Protein AF-A0A538TMQ3-F1 (afdb_monomer)

Secondary structure (DSSP, 8-state):
--GGGHHHHHHHHHHHHHHHHHHHHHHTT-HHHHHHHHHHHHHHHHHHHHHHHHHHHHHHHHHHHHHH----PBPPSS-----TT--S-TTEEEEEETTEEEEEE--SEEEEEETTEEEEEEEEETTEEEEEEEEEPS---TTS---EEEEEETTEEEEE-TTEEEE-SSTTEEEEEETTEEEEEEEEEETTEEEEEEEEEEE-SS-EEEEE-SSSEEETTEEE-TT-EEE-GGG-SSEEEE-TTS-EEEE--

Organism: Eiseniibacteriota bacterium (NCBI:txid2212470)

Structure (mmCIF, N/CA/C/O backbone):
data_AF-A0A538TMQ3-F1
#
_entry.id   AF-A0A538TMQ3-F1
#
loop_
_atom_site.group_PDB
_atom_site.id
_atom_site.type_symbol
_atom_site.label_atom_id
_atom_site.label_alt_id
_atom_site.label_comp_id
_atom_site.label_asym_id
_atom_site.label_entity_id
_atom_site.label_seq_id
_atom_site.pdbx_PDB_ins_code
_atom_site.Cartn_x
_atom_site.Cartn_y
_atom_site.Cartn_z
_atom_site.occupancy
_atom_site.B_iso_or_equiv
_atom_site.auth_seq_id
_atom_site.auth_comp_id
_atom_site.auth_asym_id
_atom_site.auth_atom_id
_atom_site.pdbx_PDB_model_num
ATOM 1 N N . MET A 1 1 ? 27.716 -6.769 -16.185 1.00 48.47 1 MET A N 1
ATOM 2 C CA . MET A 1 1 ? 27.969 -5.311 -16.141 1.00 48.47 1 MET A CA 1
ATOM 3 C C . MET A 1 1 ? 26.612 -4.632 -16.170 1.00 48.47 1 MET A C 1
ATOM 5 O O . MET A 1 1 ? 25.823 -5.000 -17.032 1.00 48.47 1 MET A O 1
ATOM 9 N N . ASN A 1 2 ? 26.290 -3.744 -15.224 1.00 53.78 2 ASN A N 1
ATOM 10 C CA . ASN A 1 2 ? 24.993 -3.058 -15.267 1.00 53.78 2 ASN A CA 1
ATOM 11 C C . ASN A 1 2 ? 24.943 -2.177 -16.530 1.00 53.78 2 ASN A C 1
ATOM 13 O O . ASN A 1 2 ? 25.930 -1.486 -16.800 1.00 53.78 2 ASN A O 1
ATOM 17 N N . PRO A 1 3 ? 23.838 -2.192 -17.299 1.00 63.16 3 PRO A N 1
ATOM 18 C CA . PRO A 1 3 ? 23.741 -1.491 -18.586 1.00 63.16 3 PRO A CA 1
ATOM 19 C C . PRO A 1 3 ? 23.916 0.029 -18.455 1.00 63.16 3 PRO A C 1
ATOM 21 O O . PRO A 1 3 ? 24.253 0.710 -19.415 1.00 63.16 3 PRO A O 1
ATOM 24 N N . GLU A 1 4 ? 23.749 0.552 -17.246 1.00 61.00 4 GLU A N 1
ATOM 25 C CA . GLU A 1 4 ? 23.848 1.968 -16.903 1.00 61.00 4 GLU A CA 1
ATOM 26 C C . GLU A 1 4 ? 25.277 2.526 -16.980 1.00 61.00 4 GLU A C 1
ATOM 28 O O . GLU A 1 4 ? 25.419 3.732 -17.108 1.00 61.00 4 GLU A O 1
ATOM 33 N N . PHE A 1 5 ? 26.314 1.674 -16.936 1.00 65.81 5 PHE A N 1
ATOM 34 C CA . PHE A 1 5 ? 27.727 2.091 -17.016 1.00 65.81 5 PHE A CA 1
ATOM 35 C C . PHE A 1 5 ? 28.338 1.956 -18.421 1.00 65.81 5 PHE A C 1
ATOM 37 O O . PHE A 1 5 ? 29.528 2.213 -18.617 1.00 65.81 5 PHE A O 1
ATOM 44 N N . LEU A 1 6 ? 27.561 1.491 -19.406 1.00 71.38 6 LEU A N 1
ATOM 45 C CA . LEU A 1 6 ? 28.013 1.366 -20.798 1.00 71.38 6 LEU A CA 1
ATOM 46 C C . LEU A 1 6 ? 28.545 2.691 -21.387 1.00 71.38 6 LEU A C 1
ATOM 48 O O . LEU A 1 6 ? 29.586 2.646 -22.048 1.00 71.38 6 LEU A O 1
ATOM 52 N N . PRO A 1 7 ? 27.909 3.859 -21.150 1.00 77.19 7 PRO A N 1
ATOM 53 C CA . PRO A 1 7 ? 28.384 5.135 -21.687 1.00 77.19 7 PRO A CA 1
ATOM 54 C C . PRO A 1 7 ? 29.740 5.566 -21.111 1.00 77.19 7 PRO A C 1
ATOM 56 O O . PRO A 1 7 ? 30.627 5.978 -21.858 1.00 77.19 7 PRO A O 1
ATOM 59 N N . GLU A 1 8 ? 29.936 5.443 -19.797 1.00 77.81 8 GLU A N 1
ATOM 60 C CA . GLU A 1 8 ? 31.177 5.829 -19.120 1.00 77.81 8 GLU A CA 1
ATOM 61 C C . GLU A 1 8 ? 32.335 4.914 -19.522 1.00 77.81 8 GLU A C 1
ATOM 63 O O . GLU A 1 8 ? 33.443 5.394 -19.766 1.00 77.81 8 GLU A O 1
ATOM 68 N N . PHE A 1 9 ? 32.079 3.608 -19.661 1.00 78.69 9 PHE A N 1
ATOM 69 C CA . PHE A 1 9 ? 33.075 2.661 -20.166 1.00 78.69 9 PHE A CA 1
ATOM 70 C C . PHE A 1 9 ? 33.459 2.949 -21.621 1.00 78.69 9 PHE A C 1
ATOM 72 O O . PHE A 1 9 ? 34.645 2.915 -21.949 1.00 78.69 9 PHE A O 1
ATOM 79 N N . ALA A 1 10 ? 32.495 3.281 -22.486 1.00 83.25 10 ALA A N 1
ATOM 80 C CA . ALA A 1 10 ? 32.773 3.646 -23.874 1.00 83.25 10 ALA A CA 1
ATOM 81 C C . ALA A 1 10 ? 33.644 4.912 -23.971 1.00 83.25 10 ALA A C 1
ATOM 83 O O . ALA A 1 10 ? 34.612 4.938 -24.733 1.00 83.25 10 ALA A O 1
ATOM 84 N N . LEU A 1 11 ? 33.352 5.934 -23.157 1.00 82.38 11 LEU A N 1
ATOM 85 C CA . LEU A 1 11 ? 34.144 7.167 -23.083 1.00 82.38 11 LEU A CA 1
ATOM 86 C C . LEU A 1 11 ? 35.566 6.915 -22.567 1.00 82.38 11 LEU A C 1
ATOM 88 O O . LEU A 1 11 ? 36.524 7.478 -23.099 1.00 82.38 11 LEU A O 1
ATOM 92 N N . LEU A 1 12 ? 35.718 6.042 -21.570 1.00 85.00 12 LEU A N 1
ATOM 93 C CA . LEU A 1 12 ? 37.018 5.699 -20.999 1.00 85.00 12 LEU A CA 1
ATOM 94 C C . LEU A 1 12 ? 37.885 4.923 -22.003 1.00 85.00 12 LEU A C 1
ATOM 96 O O . LEU A 1 12 ? 39.052 5.266 -22.195 1.00 85.00 12 LEU A O 1
ATOM 100 N N . ILE A 1 13 ? 37.308 3.948 -22.713 1.00 87.25 13 ILE A N 1
ATOM 101 C CA . ILE A 1 13 ? 37.995 3.206 -23.784 1.00 87.25 13 ILE A CA 1
ATOM 102 C C . ILE A 1 13 ? 38.395 4.151 -24.926 1.00 87.25 13 ILE A C 1
ATOM 104 O O . ILE A 1 13 ? 39.542 4.120 -25.376 1.00 87.25 13 ILE A O 1
ATOM 108 N N . ALA A 1 14 ? 37.491 5.034 -25.363 1.00 85.81 14 ALA A N 1
ATOM 109 C CA . ALA A 1 14 ? 37.785 6.029 -26.394 1.00 85.81 14 ALA A CA 1
ATOM 110 C C . ALA A 1 14 ? 38.927 6.973 -25.976 1.00 85.81 14 ALA A C 1
ATOM 112 O O . ALA A 1 14 ? 39.822 7.258 -26.775 1.00 85.81 14 ALA A O 1
ATOM 113 N N . GLY A 1 15 ? 38.939 7.406 -24.711 1.00 83.00 15 GLY A N 1
ATOM 114 C CA . GLY A 1 15 ? 40.013 8.211 -24.134 1.00 83.00 15 GLY A CA 1
ATOM 115 C C . GLY A 1 15 ? 41.370 7.501 -24.153 1.00 83.00 15 GLY A C 1
ATOM 116 O O . GLY A 1 15 ? 42.36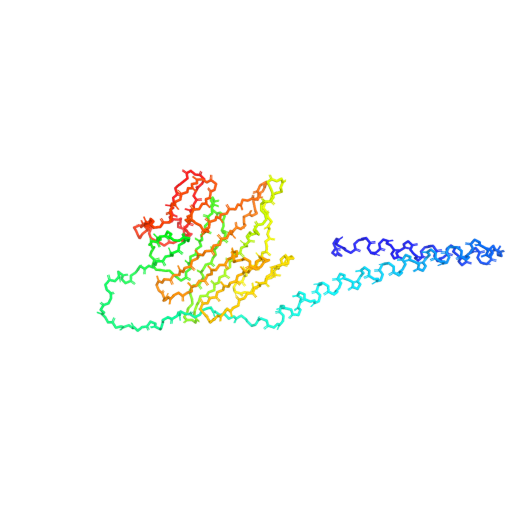0 8.100 -24.578 1.00 83.00 15 GLY A O 1
ATOM 117 N N . VAL A 1 16 ? 41.426 6.220 -23.769 1.00 87.88 16 VAL A N 1
ATOM 118 C CA . VAL A 1 16 ? 42.662 5.408 -23.782 1.00 87.88 16 VAL A CA 1
ATOM 119 C C . VAL A 1 16 ? 43.192 5.212 -25.206 1.00 87.88 16 VAL A C 1
ATOM 121 O O . VAL A 1 16 ? 44.384 5.411 -25.451 1.00 87.88 16 VAL A O 1
ATOM 124 N N . LEU A 1 17 ? 42.316 4.891 -26.163 1.00 87.88 17 LEU A N 1
ATOM 125 C CA . LEU A 1 17 ? 42.699 4.725 -27.569 1.00 87.88 17 LEU A CA 1
ATOM 126 C C . LEU A 1 17 ? 43.270 6.025 -28.155 1.00 87.88 17 LEU A C 1
ATOM 128 O O . LEU A 1 17 ? 44.327 6.006 -28.788 1.00 87.88 17 LEU A O 1
ATOM 132 N N . LEU A 1 18 ? 42.628 7.167 -27.891 1.00 84.94 18 LEU A N 1
ATOM 133 C CA . LEU A 1 18 ? 43.128 8.481 -28.313 1.00 84.94 18 LEU A CA 1
ATOM 134 C C . LEU A 1 18 ? 44.477 8.833 -27.675 1.00 84.94 18 LEU A C 1
ATOM 136 O O . LEU A 1 18 ? 45.332 9.413 -28.348 1.00 84.94 18 LEU A O 1
ATOM 140 N N . GLY A 1 19 ? 44.701 8.440 -26.419 1.00 80.44 19 GLY A N 1
ATOM 141 C CA . GLY A 1 19 ? 45.988 8.595 -25.740 1.00 80.44 19 GLY A CA 1
ATOM 142 C C . GLY A 1 19 ? 47.105 7.806 -26.429 1.00 80.44 19 GLY A C 1
ATOM 143 O O . GLY A 1 19 ? 48.175 8.351 -26.699 1.00 80.44 19 GLY A O 1
ATOM 144 N N . GLY A 1 20 ? 46.832 6.557 -26.821 1.00 84.56 20 GLY A N 1
ATOM 145 C CA . GLY A 1 20 ? 47.769 5.743 -27.603 1.00 84.56 20 GLY A CA 1
ATOM 146 C C . GLY A 1 20 ? 48.128 6.374 -28.955 1.00 84.56 20 GLY A C 1
ATOM 147 O O . GLY A 1 20 ? 49.301 6.435 -29.332 1.00 84.56 20 GLY A O 1
ATOM 148 N N . VAL A 1 21 ? 47.139 6.932 -29.663 1.00 84.19 21 VAL A N 1
ATOM 149 C CA . VAL A 1 21 ? 47.369 7.649 -30.933 1.00 84.19 21 VAL A CA 1
ATOM 150 C C . VAL A 1 21 ? 48.185 8.930 -30.716 1.00 84.19 21 VAL A C 1
ATOM 152 O O . VAL A 1 21 ? 49.047 9.254 -31.540 1.00 84.19 21 VAL A O 1
ATOM 155 N N . ALA A 1 22 ? 47.962 9.648 -29.612 1.00 82.06 22 ALA A N 1
ATOM 156 C CA . ALA A 1 22 ? 48.731 10.840 -29.260 1.00 82.06 22 ALA A CA 1
ATOM 157 C C . ALA A 1 22 ? 50.217 10.517 -29.024 1.00 82.06 22 ALA A C 1
ATOM 159 O O . ALA A 1 22 ? 51.081 11.217 -29.555 1.00 82.06 22 ALA A O 1
ATOM 160 N N . ILE A 1 23 ? 50.518 9.425 -28.309 1.00 84.06 23 ILE A N 1
ATOM 161 C CA . ILE A 1 23 ? 51.891 8.952 -28.060 1.00 84.06 23 ILE A CA 1
ATOM 162 C C . ILE A 1 23 ? 52.587 8.580 -29.376 1.00 84.06 23 ILE A C 1
ATOM 164 O O . ILE A 1 23 ? 53.714 9.006 -29.625 1.00 84.06 23 ILE A O 1
ATOM 168 N N . ASN A 1 24 ? 51.898 7.867 -30.271 1.00 85.31 24 ASN A N 1
ATOM 169 C CA . ASN A 1 24 ? 52.446 7.515 -31.583 1.00 85.31 24 ASN A CA 1
ATOM 170 C C . ASN A 1 24 ? 52.744 8.768 -32.443 1.00 85.31 24 ASN A C 1
ATOM 172 O O . ASN A 1 24 ? 53.792 8.889 -33.084 1.00 85.31 24 ASN A O 1
ATOM 176 N N . ARG A 1 25 ? 51.852 9.770 -32.410 1.00 79.38 25 ARG A N 1
ATOM 177 C CA . ARG A 1 25 ? 52.054 11.066 -33.088 1.00 79.38 25 ARG A CA 1
ATOM 178 C C . ARG A 1 25 ? 53.218 11.865 -32.493 1.00 79.38 25 ARG A C 1
ATOM 180 O O . ARG A 1 25 ? 53.916 12.544 -33.250 1.00 79.38 25 ARG A O 1
ATOM 187 N N . LEU A 1 26 ? 53.436 11.773 -31.181 1.00 80.00 26 LEU A N 1
ATOM 188 C CA . LEU A 1 26 ? 54.572 12.386 -30.491 1.00 80.00 26 LEU A CA 1
ATOM 189 C C . LEU A 1 26 ? 55.894 11.739 -30.934 1.00 80.00 26 LEU A C 1
ATOM 191 O O . LEU A 1 26 ? 56.813 12.451 -31.334 1.00 80.00 26 LEU A O 1
ATOM 195 N N . ALA A 1 27 ? 55.949 10.402 -30.975 1.00 83.56 27 ALA A N 1
ATOM 196 C CA . ALA A 1 27 ? 57.100 9.646 -31.478 1.00 83.56 27 ALA A CA 1
ATOM 197 C C . ALA A 1 27 ? 57.416 9.977 -32.950 1.00 83.56 27 ALA A C 1
ATOM 199 O O . ALA A 1 27 ? 58.575 10.073 -33.345 1.00 83.56 27 ALA A O 1
ATOM 200 N N . SER A 1 28 ? 56.380 10.269 -33.742 1.00 86.81 28 SER A N 1
ATOM 201 C CA . SER A 1 28 ? 56.487 10.705 -35.142 1.00 86.81 28 SER A CA 1
ATOM 202 C C . SER A 1 28 ? 56.860 12.191 -35.320 1.00 86.81 28 SER A C 1
ATOM 204 O O . SER A 1 28 ? 56.728 12.725 -36.422 1.00 86.81 28 SER A O 1
ATOM 206 N N . ARG A 1 29 ? 57.268 12.894 -34.250 1.00 81.56 29 ARG A N 1
ATOM 207 C CA . ARG A 1 29 ? 57.616 14.333 -34.230 1.00 81.56 29 ARG A CA 1
ATOM 208 C C . ARG A 1 29 ? 56.502 15.265 -34.738 1.00 81.56 29 ARG A C 1
ATOM 210 O O . ARG A 1 29 ? 56.773 16.369 -35.207 1.00 81.56 29 ARG A O 1
ATOM 217 N N . ARG A 1 30 ? 55.227 14.869 -34.620 1.00 77.81 30 ARG A N 1
ATOM 218 C CA . ARG A 1 30 ? 54.051 15.690 -34.985 1.00 77.81 30 ARG A CA 1
ATOM 219 C C . ARG A 1 30 ? 53.431 16.351 -33.750 1.00 77.81 30 ARG A C 1
ATOM 221 O O . ARG A 1 30 ? 52.285 16.081 -33.388 1.00 77.81 30 ARG A O 1
ATOM 228 N N . TRP A 1 31 ? 54.201 17.237 -33.121 1.00 77.50 31 TRP A N 1
ATOM 229 C CA . TRP A 1 31 ? 53.938 17.840 -31.806 1.00 77.50 31 TRP A CA 1
ATOM 230 C C . TRP A 1 31 ? 52.572 18.533 -31.681 1.00 77.50 31 TRP A C 1
ATOM 232 O O . TRP A 1 31 ? 51.837 18.282 -30.730 1.00 77.50 31 TRP A O 1
ATOM 242 N N . SER A 1 32 ? 52.175 19.343 -32.669 1.00 79.06 32 SER A N 1
ATOM 243 C CA . SER A 1 32 ? 50.897 20.077 -32.639 1.00 79.06 32 SER A CA 1
ATOM 244 C C . SER A 1 32 ? 49.670 19.159 -32.703 1.00 79.06 32 SER A C 1
ATOM 246 O O . SER A 1 32 ? 48.651 19.422 -32.068 1.00 79.06 32 SER A O 1
ATOM 248 N N . SER A 1 33 ? 49.765 18.055 -33.449 1.00 76.75 33 SER A N 1
ATOM 249 C CA . SER A 1 33 ? 48.706 17.042 -33.521 1.00 76.75 33 SER A CA 1
ATOM 250 C C . SER A 1 33 ? 48.671 16.174 -32.265 1.00 76.75 33 SER A C 1
ATOM 252 O O . SER A 1 33 ? 47.589 15.833 -31.795 1.00 76.75 33 SER A O 1
ATOM 254 N N . ALA A 1 34 ? 49.840 15.835 -31.715 1.00 75.00 34 ALA A N 1
ATOM 255 C CA . ALA A 1 34 ? 49.955 15.063 -30.482 1.00 75.00 34 ALA A CA 1
ATOM 256 C C . ALA A 1 34 ? 49.323 15.805 -29.293 1.00 75.00 34 ALA A C 1
ATOM 258 O O . ALA A 1 34 ? 48.540 15.212 -28.557 1.00 75.00 34 ALA A O 1
ATOM 259 N N . ALA A 1 35 ? 49.570 17.114 -29.165 1.00 80.38 35 ALA A N 1
ATOM 260 C CA . ALA A 1 35 ? 48.999 17.936 -28.096 1.00 80.38 35 ALA A CA 1
ATOM 261 C C . ALA A 1 35 ? 47.458 17.989 -28.136 1.00 80.38 35 ALA A C 1
ATOM 263 O O . ALA A 1 35 ? 46.808 17.827 -27.105 1.00 80.38 35 ALA A O 1
ATOM 264 N N . LYS A 1 36 ? 46.857 18.148 -29.327 1.00 83.56 36 LYS A N 1
ATOM 265 C CA . LYS A 1 36 ? 45.388 18.160 -29.491 1.00 83.56 36 LYS A CA 1
ATOM 266 C C . LYS A 1 36 ? 44.753 16.823 -29.102 1.00 83.56 36 LYS A C 1
ATOM 268 O O . LYS A 1 36 ? 43.727 16.799 -28.429 1.00 83.56 36 LYS A O 1
ATOM 273 N N . LEU A 1 37 ? 45.374 15.716 -29.508 1.00 81.12 37 LEU A N 1
ATOM 274 C CA . LEU A 1 37 ? 44.885 14.370 -29.203 1.00 81.12 37 LEU A CA 1
ATOM 275 C C . LEU A 1 37 ? 45.060 14.016 -27.721 1.00 81.12 37 LEU A C 1
ATOM 277 O O . LEU A 1 37 ? 44.172 13.402 -27.138 1.00 81.12 37 LEU A O 1
ATOM 281 N N . ALA A 1 38 ? 46.154 14.460 -27.096 1.00 78.06 38 ALA A N 1
ATOM 282 C CA . ALA A 1 38 ? 46.369 14.307 -25.661 1.00 78.06 38 ALA A CA 1
ATOM 283 C C . ALA A 1 38 ? 45.320 15.081 -24.843 1.00 78.06 38 ALA A C 1
ATOM 285 O O . ALA A 1 38 ? 44.745 14.530 -23.907 1.00 78.06 38 ALA A O 1
ATOM 286 N N . ALA A 1 39 ? 45.005 16.321 -25.234 1.00 85.69 39 ALA A N 1
ATOM 287 C CA . ALA A 1 39 ? 43.953 17.106 -24.589 1.00 85.69 39 ALA A CA 1
ATOM 288 C C . ALA A 1 39 ? 42.568 16.444 -24.721 1.00 85.69 39 ALA A C 1
ATOM 290 O O . ALA A 1 39 ? 41.832 16.356 -23.740 1.00 85.69 39 ALA A O 1
ATOM 291 N N . ALA A 1 40 ? 42.232 15.919 -25.905 1.00 84.38 40 ALA A N 1
ATOM 292 C CA . ALA A 1 40 ? 40.977 15.198 -26.130 1.00 84.38 40 ALA A CA 1
ATOM 293 C C . ALA A 1 40 ? 40.890 13.894 -25.312 1.00 84.38 40 ALA A C 1
ATOM 295 O O . ALA A 1 40 ? 39.848 13.599 -24.728 1.00 84.38 40 ALA A O 1
ATOM 296 N N . SER A 1 41 ? 41.991 13.140 -25.226 1.00 87.69 41 SER A N 1
ATOM 297 C CA . SER A 1 41 ? 42.099 11.934 -24.395 1.00 87.69 41 SER A CA 1
ATOM 298 C C . SER A 1 41 ? 41.841 12.246 -22.917 1.00 87.69 41 SER A C 1
ATOM 300 O O . SER A 1 41 ? 40.984 11.617 -22.294 1.00 87.69 41 SER A O 1
ATOM 302 N N . LEU A 1 42 ? 42.503 13.275 -22.377 1.00 87.19 42 LEU A N 1
ATOM 303 C CA . LEU A 1 42 ? 42.316 13.710 -20.990 1.00 87.19 42 LEU A CA 1
ATOM 304 C C . LEU A 1 42 ? 40.886 14.190 -20.718 1.00 87.19 42 LEU A C 1
ATOM 306 O O . LEU A 1 42 ? 40.328 13.858 -19.675 1.00 87.19 42 LEU A O 1
ATOM 310 N N . ALA A 1 43 ? 40.272 14.920 -21.654 1.00 87.81 43 ALA A N 1
ATOM 311 C CA . ALA A 1 43 ? 38.894 15.382 -21.516 1.00 87.81 43 ALA A CA 1
ATOM 312 C C . ALA A 1 43 ? 37.897 14.213 -21.439 1.00 87.81 43 ALA A C 1
ATOM 314 O O . ALA A 1 43 ? 37.032 14.203 -20.565 1.00 87.81 43 ALA A O 1
ATOM 315 N N . LEU A 1 44 ? 38.041 13.198 -22.296 1.00 85.50 44 LEU A N 1
ATOM 316 C CA . LEU A 1 44 ? 37.168 12.017 -22.289 1.00 85.50 44 LEU A CA 1
ATOM 317 C C . LEU A 1 44 ? 37.312 11.199 -21.002 1.00 85.50 44 LEU A C 1
ATOM 319 O O . LEU A 1 44 ? 36.309 10.789 -20.417 1.00 85.50 44 LEU A O 1
ATOM 323 N N . ILE A 1 45 ? 38.546 11.020 -20.525 1.00 85.06 45 ILE A N 1
ATOM 324 C CA . ILE A 1 45 ? 38.820 10.335 -19.256 1.00 85.06 45 ILE A CA 1
ATOM 325 C C . ILE A 1 45 ? 38.228 11.127 -18.081 1.00 85.06 45 ILE A C 1
ATOM 327 O O . ILE A 1 45 ? 37.598 10.540 -17.201 1.00 85.06 45 ILE A O 1
ATOM 331 N N . ALA A 1 46 ? 38.371 12.455 -18.075 1.00 86.25 46 ALA A N 1
ATOM 332 C CA . ALA A 1 46 ? 37.816 13.312 -17.030 1.00 86.25 46 ALA A CA 1
ATOM 333 C C . ALA A 1 46 ? 36.280 13.262 -16.993 1.00 86.25 46 ALA A C 1
ATOM 335 O O . ALA A 1 46 ? 35.702 13.121 -15.914 1.00 86.25 46 ALA A O 1
ATOM 336 N N . VAL A 1 47 ? 35.614 13.315 -18.152 1.00 85.06 47 VAL A N 1
ATOM 337 C CA . VAL A 1 47 ? 34.148 13.200 -18.249 1.00 85.06 47 VAL A CA 1
ATOM 338 C C . VAL A 1 47 ? 33.675 11.828 -17.768 1.00 85.06 47 VAL A C 1
ATOM 340 O O . VAL A 1 47 ? 32.739 11.761 -16.972 1.00 85.06 47 VAL A O 1
ATOM 343 N N . ALA A 1 48 ? 34.347 10.743 -18.165 1.00 84.00 48 ALA A N 1
ATOM 344 C CA . ALA A 1 48 ? 34.024 9.396 -17.693 1.00 84.00 48 ALA A CA 1
ATOM 345 C C . ALA A 1 48 ? 34.183 9.266 -16.167 1.00 84.00 48 ALA A C 1
ATOM 347 O O . ALA A 1 48 ? 33.330 8.691 -15.492 1.00 84.00 48 ALA A O 1
ATOM 348 N N . PHE A 1 49 ? 35.244 9.847 -15.600 1.00 83.31 49 PHE A N 1
ATOM 349 C CA . PHE A 1 49 ? 35.512 9.789 -14.163 1.00 83.31 49 PHE A CA 1
ATOM 350 C C . PHE A 1 49 ? 34.520 10.624 -13.340 1.00 83.31 49 PHE A C 1
ATOM 352 O O . PHE A 1 49 ? 34.055 10.179 -12.288 1.00 83.31 49 PHE A O 1
ATOM 359 N N . LEU A 1 50 ? 34.159 11.820 -13.816 1.00 83.12 50 LEU A N 1
ATOM 360 C CA . LEU A 1 50 ? 33.142 12.665 -13.184 1.00 83.12 50 LEU A CA 1
ATOM 361 C C . LEU A 1 50 ? 31.745 12.037 -13.283 1.00 83.12 50 LEU A C 1
ATOM 363 O O . LEU A 1 50 ? 31.019 12.035 -12.288 1.00 83.12 50 LEU A O 1
ATOM 367 N N . GLY A 1 51 ? 31.401 11.440 -14.429 1.00 77.94 51 GLY A N 1
ATOM 368 C CA . GLY A 1 51 ? 30.170 10.664 -14.608 1.00 77.94 51 GLY A CA 1
ATOM 369 C C . GLY A 1 51 ? 30.102 9.477 -13.646 1.00 77.94 51 GLY A C 1
ATOM 370 O O . GLY A 1 51 ? 29.144 9.349 -12.884 1.00 77.94 51 GLY A O 1
ATOM 371 N N . GLY A 1 52 ? 31.178 8.688 -13.567 1.00 74.38 52 GLY A N 1
ATOM 372 C CA . GLY A 1 52 ? 31.290 7.571 -12.629 1.00 74.38 52 GLY A CA 1
ATOM 373 C C . GLY A 1 52 ? 31.155 7.999 -11.164 1.00 74.38 52 GLY A C 1
ATOM 374 O O . GLY A 1 52 ? 30.434 7.355 -10.401 1.00 74.38 52 GLY A O 1
ATOM 375 N N . LYS A 1 53 ? 31.773 9.120 -10.764 1.00 74.62 53 LYS A N 1
ATOM 376 C CA . LYS A 1 53 ? 31.610 9.692 -9.416 1.00 74.62 53 LYS A CA 1
ATOM 377 C C . LYS A 1 53 ? 30.179 10.142 -9.137 1.00 74.62 53 LYS A C 1
ATOM 379 O O . LYS A 1 53 ? 29.687 9.893 -8.041 1.00 74.62 53 LYS A O 1
ATOM 384 N N . TYR A 1 54 ? 29.512 10.776 -10.097 1.00 73.62 54 TYR A N 1
ATOM 385 C CA . TYR A 1 54 ? 28.126 11.222 -9.950 1.00 73.62 54 TYR A CA 1
ATOM 386 C C . TYR A 1 54 ? 27.159 10.040 -9.796 1.00 73.62 54 TYR A C 1
ATOM 388 O O . TYR A 1 54 ? 26.327 10.022 -8.885 1.00 73.62 54 TYR A O 1
ATOM 396 N N . VAL A 1 55 ? 27.310 9.012 -10.635 1.00 66.75 55 VAL A N 1
ATOM 397 C CA . VAL A 1 55 ? 26.516 7.781 -10.549 1.00 66.75 55 VAL A CA 1
ATOM 398 C C . VAL A 1 55 ? 26.798 7.063 -9.228 1.00 66.75 55 VAL A C 1
ATOM 400 O O . VAL A 1 55 ? 25.864 6.717 -8.507 1.00 66.75 55 VAL A O 1
ATOM 403 N N . HIS A 1 56 ? 28.068 6.912 -8.842 1.00 64.19 56 HIS A N 1
ATOM 404 C CA . HIS A 1 56 ? 28.440 6.303 -7.565 1.00 64.19 56 HIS A CA 1
ATOM 405 C C . HIS A 1 56 ? 27.917 7.094 -6.358 1.00 64.19 56 HIS A C 1
ATOM 407 O O . HIS A 1 56 ? 27.440 6.488 -5.403 1.00 64.19 56 HIS A O 1
ATOM 413 N N . TRP A 1 57 ? 27.939 8.429 -6.391 1.00 60.22 57 TRP A N 1
ATOM 414 C CA . TRP A 1 57 ? 27.336 9.274 -5.356 1.00 60.22 57 TRP A CA 1
ATOM 415 C C . TRP A 1 57 ? 25.831 9.007 -5.229 1.00 60.22 57 TRP A C 1
ATOM 417 O O . TRP A 1 57 ? 25.363 8.639 -4.156 1.00 60.22 57 TRP A O 1
ATOM 427 N N . LYS A 1 58 ? 25.084 9.062 -6.338 1.00 60.56 58 LYS A N 1
ATOM 428 C CA . LYS A 1 58 ? 23.637 8.782 -6.375 1.00 60.56 58 LYS A CA 1
ATOM 429 C C . LYS A 1 58 ? 23.292 7.381 -5.845 1.00 60.56 58 LYS A C 1
ATOM 431 O O . LYS A 1 58 ? 22.315 7.196 -5.113 1.00 60.56 58 LYS A O 1
ATOM 436 N N . TYR A 1 59 ? 24.107 6.383 -6.183 1.00 57.31 59 TYR A N 1
ATOM 437 C CA . TYR A 1 59 ? 23.952 5.026 -5.665 1.00 57.31 59 TYR A CA 1
ATOM 438 C C . TYR A 1 59 ? 24.351 4.924 -4.184 1.00 57.31 59 TYR A C 1
ATOM 440 O O . TYR A 1 59 ? 23.627 4.332 -3.395 1.00 57.31 59 TYR A O 1
ATOM 448 N N . SER A 1 60 ? 25.460 5.521 -3.759 1.00 54.41 60 SER A N 1
ATOM 449 C CA . SER A 1 60 ? 25.923 5.457 -2.366 1.00 54.41 60 SER A CA 1
ATOM 450 C C . SER A 1 60 ? 25.019 6.220 -1.394 1.00 54.41 60 SER A C 1
ATOM 452 O O . SER A 1 60 ? 24.823 5.758 -0.275 1.00 54.41 60 SER A O 1
ATOM 454 N N . GLU A 1 61 ? 24.404 7.327 -1.808 1.00 52.84 61 GLU A N 1
ATOM 455 C CA . GLU A 1 61 ? 23.436 8.080 -1.005 1.00 52.84 61 GLU A CA 1
ATOM 456 C C . GLU A 1 61 ? 22.131 7.288 -0.821 1.00 52.84 61 GLU A C 1
ATOM 458 O O . GLU A 1 61 ? 21.625 7.157 0.296 1.00 52.84 61 GLU A O 1
ATOM 463 N N . SER A 1 62 ? 21.656 6.625 -1.882 1.00 52.91 62 SER A N 1
ATOM 464 C CA . SER A 1 62 ? 20.540 5.676 -1.780 1.00 52.91 62 SER A CA 1
ATOM 465 C C . SER A 1 62 ? 20.895 4.430 -0.954 1.00 52.91 62 SER A C 1
ATOM 467 O O . SER A 1 62 ? 20.046 3.937 -0.218 1.00 52.91 62 SER A O 1
ATOM 469 N N . TRP A 1 63 ? 22.147 3.957 -0.974 1.00 44.84 63 TRP A N 1
ATOM 470 C CA . TRP A 1 63 ? 22.636 2.890 -0.086 1.00 44.84 63 TRP A CA 1
ATOM 471 C C . TRP A 1 63 ? 22.821 3.327 1.377 1.00 44.84 63 TRP A C 1
ATOM 473 O O . TRP A 1 63 ? 22.539 2.542 2.280 1.00 44.84 63 TRP A O 1
ATOM 483 N N . ARG A 1 64 ? 23.221 4.574 1.648 1.00 43.69 64 ARG A N 1
ATOM 484 C CA . ARG A 1 64 ? 23.312 5.118 3.015 1.00 43.69 64 ARG A CA 1
ATOM 485 C C . ARG A 1 64 ? 21.937 5.313 3.647 1.00 43.69 64 ARG A C 1
ATOM 487 O O . ARG A 1 64 ? 21.777 4.995 4.821 1.00 43.69 64 ARG A O 1
ATOM 494 N N . LEU A 1 65 ? 20.933 5.727 2.869 1.00 49.50 65 LEU A N 1
ATOM 495 C CA . LEU A 1 65 ? 19.528 5.715 3.302 1.00 49.50 65 LEU A CA 1
ATOM 496 C C . LEU A 1 65 ? 19.022 4.289 3.591 1.00 49.50 65 LEU A C 1
ATOM 498 O O . LEU A 1 65 ? 18.202 4.099 4.485 1.00 49.50 65 LEU A O 1
ATOM 502 N N . ARG A 1 66 ? 19.539 3.271 2.886 1.00 49.75 66 ARG A N 1
ATOM 503 C CA . ARG A 1 66 ? 19.210 1.853 3.130 1.00 49.75 66 ARG A CA 1
ATOM 504 C C . ARG A 1 66 ? 19.838 1.292 4.411 1.00 49.75 66 ARG A C 1
ATOM 506 O O . ARG A 1 66 ? 19.230 0.430 5.034 1.00 49.75 66 ARG A O 1
ATOM 513 N N . GLN A 1 67 ? 21.025 1.753 4.814 1.00 45.84 67 GLN A N 1
ATOM 514 C CA . GLN A 1 67 ? 21.738 1.222 5.989 1.00 45.84 67 GLN A CA 1
ATOM 515 C C . GLN A 1 67 ? 21.283 1.814 7.334 1.00 45.84 67 GLN A C 1
ATOM 517 O O . GLN A 1 67 ? 21.583 1.237 8.377 1.00 45.84 67 GLN A O 1
ATOM 522 N N . THR A 1 68 ? 20.528 2.917 7.340 1.00 45.16 68 THR A N 1
ATOM 523 C CA . THR A 1 68 ? 20.000 3.532 8.573 1.00 45.16 68 THR A CA 1
ATOM 524 C C . THR A 1 68 ? 18.553 3.150 8.901 1.00 45.16 68 THR A C 1
ATOM 526 O O . THR A 1 68 ? 18.101 3.407 10.017 1.00 45.16 68 THR A O 1
ATOM 529 N N . MET A 1 69 ? 17.821 2.482 8.001 1.00 51.38 69 MET A N 1
ATOM 530 C CA . MET A 1 69 ? 16.438 2.060 8.258 1.00 51.38 69 MET A CA 1
ATOM 531 C C . MET A 1 69 ? 16.388 0.632 8.807 1.00 51.38 69 MET A C 1
ATOM 533 O O . MET A 1 69 ? 16.319 -0.347 8.064 1.00 51.38 69 MET A O 1
ATOM 537 N N . LYS A 1 70 ? 16.392 0.496 10.136 1.00 54.94 70 LYS A N 1
ATOM 538 C CA . LYS A 1 70 ? 16.000 -0.765 10.778 1.00 54.94 70 LYS A CA 1
ATOM 539 C C . LYS A 1 70 ? 14.559 -1.098 10.375 1.00 54.94 70 LYS A C 1
ATOM 541 O O . LYS A 1 70 ? 13.691 -0.225 10.383 1.00 54.94 70 LYS A O 1
ATOM 546 N N . ARG A 1 71 ? 14.296 -2.368 10.039 1.00 67.19 71 ARG A N 1
ATOM 547 C CA . ARG A 1 71 ? 12.932 -2.881 9.844 1.00 67.19 71 ARG A CA 1
ATOM 548 C C . ARG A 1 71 ? 12.144 -2.594 11.117 1.00 67.19 71 ARG A C 1
ATOM 550 O O . ARG A 1 71 ? 12.427 -3.168 12.166 1.00 67.19 71 ARG A O 1
ATOM 557 N N . HIS A 1 72 ? 11.171 -1.704 11.016 1.00 74.62 72 HIS A N 1
ATOM 558 C CA . HIS A 1 72 ? 10.288 -1.375 12.116 1.00 74.62 72 HIS A CA 1
ATOM 559 C C . HIS A 1 72 ? 8.851 -1.581 11.667 1.00 74.62 72 HIS A C 1
ATOM 561 O O . HIS A 1 72 ? 8.427 -1.034 10.649 1.00 74.62 72 HIS A O 1
ATOM 567 N N . THR A 1 73 ? 8.105 -2.364 12.433 1.00 87.00 73 THR A N 1
ATOM 568 C CA . THR A 1 73 ? 6.650 -2.417 12.327 1.00 87.00 73 THR A CA 1
ATOM 569 C C . THR A 1 73 ? 6.066 -1.054 12.686 1.00 87.00 73 THR A C 1
AT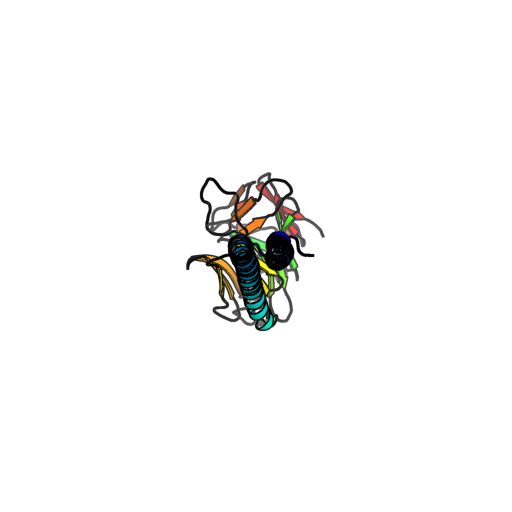OM 571 O O . THR A 1 73 ? 6.662 -0.306 13.473 1.00 87.00 73 THR A O 1
ATOM 574 N N . ILE A 1 74 ? 4.926 -0.708 12.085 1.00 89.81 74 ILE A N 1
ATOM 575 C CA . ILE A 1 74 ? 4.093 0.348 12.659 1.00 89.81 74 ILE A CA 1
ATOM 576 C C . ILE A 1 74 ? 3.270 -0.254 13.790 1.00 89.81 74 ILE A C 1
ATOM 578 O O . ILE A 1 74 ? 2.708 -1.337 13.647 1.00 89.81 74 ILE A O 1
ATOM 582 N N . GLU A 1 75 ? 3.260 0.418 14.929 1.00 89.94 75 GLU A N 1
ATOM 583 C CA . GLU A 1 75 ? 2.537 -0.015 16.124 1.00 89.94 75 GLU A CA 1
ATOM 584 C C . GLU A 1 75 ? 1.098 0.515 16.052 1.00 89.94 75 GLU A C 1
ATOM 586 O O . GLU A 1 75 ? 0.897 1.590 15.491 1.00 89.94 75 GLU A O 1
ATOM 591 N N . PRO A 1 76 ? 0.089 -0.173 16.604 1.00 88.19 76 PRO A N 1
ATOM 592 C CA . PRO A 1 76 ? -1.250 0.401 16.689 1.00 88.19 76 PRO A CA 1
ATOM 593 C C . PRO A 1 76 ? -1.230 1.644 17.592 1.00 88.19 76 PRO A C 1
ATOM 595 O O . PRO A 1 76 ? -0.504 1.667 18.590 1.00 88.19 76 PRO A O 1
ATOM 598 N N . SER A 1 77 ? -2.000 2.682 17.257 1.00 86.75 77 SER A N 1
ATOM 599 C CA . SER A 1 77 ? -2.056 3.905 18.078 1.00 86.75 77 SER A CA 1
ATOM 600 C C . SER A 1 77 ? -2.761 3.685 19.423 1.00 86.75 77 SER A C 1
ATOM 602 O O . SER A 1 77 ? -2.466 4.370 20.402 1.00 86.75 77 SER A O 1
ATOM 604 N N . ILE A 1 78 ? -3.622 2.665 19.500 1.00 82.88 78 ILE A N 1
ATOM 605 C CA . ILE A 1 78 ? -4.267 2.191 20.727 1.00 82.88 78 ILE A CA 1
ATOM 606 C C . ILE A 1 78 ? -3.742 0.791 21.066 1.00 82.88 78 ILE A C 1
ATOM 608 O O . ILE A 1 78 ? -3.697 -0.099 20.212 1.00 82.88 78 ILE A O 1
ATOM 612 N N . ARG A 1 79 ? -3.369 0.557 22.332 1.00 65.75 79 ARG A N 1
ATOM 613 C CA . ARG A 1 79 ? -3.101 -0.807 22.809 1.00 65.75 79 ARG A CA 1
ATOM 614 C C . ARG A 1 79 ? -4.418 -1.562 22.888 1.00 65.75 79 ARG A C 1
ATOM 616 O O . ARG A 1 79 ? -5.325 -1.125 23.586 1.00 65.75 79 ARG A O 1
ATOM 623 N N . TYR A 1 80 ? -4.500 -2.705 22.216 1.00 61.69 80 TYR A N 1
ATOM 624 C CA . TYR A 1 80 ? -5.640 -3.597 22.382 1.00 61.69 80 TYR A CA 1
ATOM 625 C C . TYR A 1 80 ? -5.708 -4.064 23.832 1.00 61.69 80 TYR A C 1
ATOM 627 O O . TYR A 1 80 ? -4.840 -4.800 24.304 1.00 61.69 80 TYR A O 1
ATOM 635 N N . GLN A 1 81 ? -6.735 -3.598 24.529 1.00 56.94 81 GLN A N 1
ATOM 636 C CA . GLN A 1 81 ? -7.126 -4.106 25.825 1.00 56.94 81 GLN A CA 1
ATOM 637 C C . GLN A 1 81 ? -8.255 -5.100 25.546 1.00 56.94 81 GLN A C 1
ATOM 639 O O . GLN A 1 81 ? -9.273 -4.701 24.979 1.00 56.94 81 GLN A O 1
ATOM 644 N N . PRO A 1 82 ? -8.084 -6.396 25.854 1.00 53.84 82 PRO A N 1
ATOM 645 C CA . PRO A 1 82 ? -9.153 -7.374 25.729 1.00 53.84 82 PRO A CA 1
ATOM 646 C C . PRO A 1 82 ? -10.151 -7.151 26.870 1.00 53.84 82 PRO A C 1
ATOM 648 O O . PRO A 1 82 ? -10.270 -7.988 27.757 1.00 53.84 82 PRO A O 1
ATOM 651 N N . ASP A 1 83 ? -10.814 -5.997 26.893 1.00 46.19 83 ASP A N 1
ATOM 652 C CA . ASP A 1 83 ? -11.873 -5.715 27.851 1.00 46.19 83 ASP A CA 1
ATOM 653 C C . ASP A 1 83 ? -13.221 -5.864 27.143 1.00 46.19 83 ASP A C 1
ATOM 655 O O . ASP A 1 83 ? -13.470 -5.308 26.072 1.00 46.19 83 ASP A O 1
ATOM 659 N N . GLY A 1 84 ? -14.053 -6.744 27.691 1.00 47.97 84 GLY A N 1
ATOM 660 C CA . GLY A 1 84 ? -15.136 -7.431 26.986 1.00 47.97 84 GLY A CA 1
ATOM 661 C C . GLY A 1 84 ? -16.390 -6.605 26.696 1.00 47.97 84 GLY A C 1
ATOM 662 O O . GLY A 1 84 ? -17.484 -7.104 26.953 1.00 47.97 84 GLY A O 1
ATOM 663 N N . LYS A 1 85 ? -16.284 -5.371 26.185 1.00 43.12 85 LYS A N 1
ATOM 664 C CA . LYS A 1 85 ? -17.463 -4.509 25.970 1.00 43.12 85 LYS A CA 1
ATOM 665 C C . LYS A 1 85 ? -17.545 -3.690 24.681 1.00 43.12 85 LYS A C 1
ATOM 667 O O . LYS A 1 85 ? -18.503 -2.935 24.556 1.00 43.12 85 LYS A O 1
ATOM 672 N N . ASP A 1 86 ? -16.699 -3.926 23.682 1.00 43.69 86 ASP A N 1
ATOM 673 C CA . ASP A 1 86 ? -16.901 -3.319 22.358 1.00 43.69 86 ASP A CA 1
ATOM 674 C C . ASP A 1 86 ? -17.423 -4.354 21.351 1.00 43.69 86 ASP A C 1
ATOM 676 O O . ASP A 1 86 ? -16.710 -5.233 20.866 1.00 43.69 86 ASP A O 1
ATOM 680 N N . SER A 1 87 ? -18.729 -4.255 21.080 1.00 43.72 87 SER A N 1
ATOM 681 C CA . SER A 1 87 ? -19.527 -5.118 20.194 1.00 43.72 87 SER A CA 1
ATOM 682 C C . SER A 1 87 ? -19.236 -4.896 18.701 1.00 43.72 87 SER A C 1
ATOM 684 O O . SER A 1 87 ? -20.148 -4.688 17.904 1.00 43.72 87 SER A O 1
ATOM 686 N N . GLU A 1 88 ? -17.973 -4.979 18.287 1.00 53.34 88 GLU A N 1
ATOM 687 C CA . GLU A 1 88 ? -17.639 -5.320 16.902 1.00 53.34 88 GLU A CA 1
ATOM 688 C C . GLU A 1 88 ? -17.321 -6.812 16.843 1.00 53.34 88 GLU A C 1
ATOM 690 O O . GLU A 1 88 ? -16.508 -7.310 17.629 1.00 53.34 88 GLU A O 1
ATOM 695 N N . ALA A 1 89 ? -18.000 -7.531 15.938 1.00 55.69 89 ALA A N 1
ATOM 696 C CA . ALA A 1 89 ? -17.886 -8.979 15.785 1.00 55.69 89 ALA A CA 1
ATOM 697 C C . ALA A 1 89 ? -16.414 -9.419 15.926 1.00 55.69 89 ALA A C 1
ATOM 699 O O . ALA A 1 89 ? -15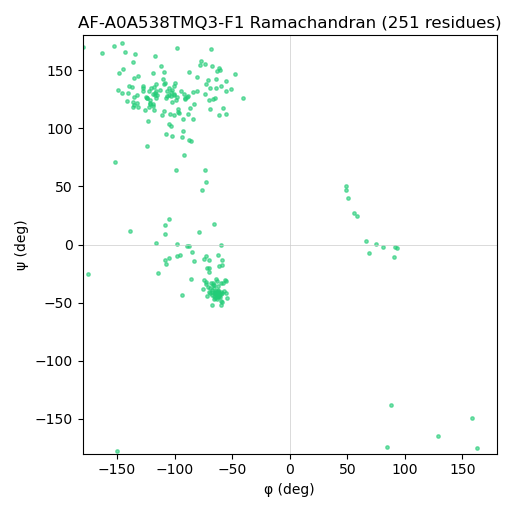.565 -8.884 15.210 1.00 55.69 89 ALA A O 1
ATOM 700 N N . 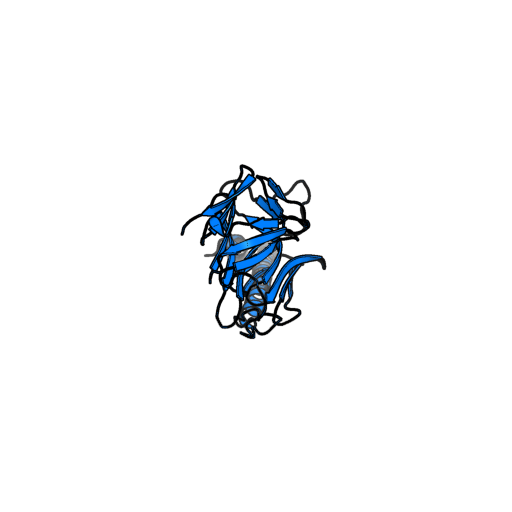PRO A 1 90 ? -16.085 -10.374 16.819 1.00 63.22 90 PRO A N 1
ATOM 701 C CA . PRO A 1 90 ? -14.703 -10.678 17.218 1.00 63.22 90 PRO A CA 1
ATOM 702 C C . PRO A 1 90 ? -13.787 -11.091 16.055 1.00 63.22 90 PRO A C 1
ATOM 704 O O . PRO A 1 90 ? -12.568 -11.078 16.195 1.00 63.22 90 PRO A O 1
ATOM 707 N N . ASN A 1 91 ? -14.378 -11.401 14.900 1.00 81.06 91 ASN A N 1
ATOM 708 C CA . ASN A 1 91 ? -13.709 -11.833 13.683 1.00 81.06 91 ASN A CA 1
ATOM 709 C C . ASN A 1 91 ? -13.710 -10.772 12.570 1.00 81.06 91 ASN A C 1
ATOM 711 O O . ASN A 1 91 ? -13.499 -11.142 11.420 1.00 81.06 91 ASN A O 1
ATOM 715 N N . ALA A 1 92 ? -13.982 -9.496 12.854 1.00 86.50 92 ALA A N 1
ATOM 716 C CA . ALA A 1 92 ? -14.037 -8.437 11.844 1.00 86.50 92 ALA A CA 1
ATOM 717 C C . ALA A 1 92 ? -12.858 -7.458 11.943 1.00 86.50 92 ALA A C 1
ATOM 719 O O . ALA A 1 92 ? -12.339 -7.181 13.023 1.00 86.50 92 ALA A O 1
ATOM 720 N N . MET A 1 93 ? -12.465 -6.919 10.791 1.00 90.69 93 MET A N 1
ATOM 721 C CA . MET A 1 93 ? -11.477 -5.857 10.651 1.00 90.69 93 MET A CA 1
ATOM 722 C C . MET A 1 93 ? -11.986 -4.803 9.664 1.00 90.69 93 MET A C 1
ATOM 724 O O . MET A 1 93 ? -12.647 -5.132 8.677 1.00 90.69 93 MET A O 1
ATOM 728 N N . SER A 1 94 ? -11.683 -3.535 9.933 1.00 93.00 94 SER A N 1
ATOM 729 C CA . SER A 1 94 ? -12.077 -2.388 9.119 1.00 93.00 94 SER A CA 1
ATOM 730 C C . SER A 1 94 ? -10.867 -1.792 8.402 1.00 93.00 94 SER A C 1
ATOM 732 O O . SER A 1 94 ? -9.973 -1.216 9.024 1.00 93.00 94 SER A O 1
ATOM 734 N N . LEU A 1 95 ? -10.866 -1.861 7.073 1.00 95.25 95 LEU A N 1
ATOM 735 C CA . LEU A 1 95 ? -9.917 -1.145 6.225 1.00 95.25 95 LEU A CA 1
ATOM 736 C C . LEU A 1 95 ? -10.569 0.162 5.764 1.00 95.25 95 LEU A C 1
ATOM 738 O O . LEU A 1 95 ? -11.554 0.144 5.028 1.00 95.25 95 LEU A O 1
ATOM 742 N N . LEU A 1 96 ? -10.044 1.304 6.208 1.00 96.38 96 LEU A N 1
ATOM 743 C CA . LEU A 1 96 ? -10.513 2.616 5.767 1.00 96.38 96 LEU A CA 1
ATOM 744 C C . LEU A 1 96 ? -9.668 3.079 4.578 1.00 96.38 96 LEU A C 1
ATOM 746 O O . LEU A 1 96 ? -8.569 3.604 4.751 1.00 96.38 96 LEU A O 1
ATOM 750 N N . LEU A 1 97 ? -10.180 2.872 3.369 1.00 96.38 97 LEU A N 1
ATOM 751 C CA . LEU A 1 97 ? -9.476 3.116 2.114 1.00 96.38 97 LEU A CA 1
ATOM 752 C C . LEU A 1 97 ? -9.982 4.415 1.478 1.00 96.38 97 LEU A C 1
ATOM 754 O O . LEU A 1 97 ? -11.084 4.470 0.936 1.00 96.38 97 LEU A O 1
ATOM 758 N N . GLY A 1 98 ? -9.218 5.500 1.597 1.00 93.19 98 GLY A N 1
ATOM 759 C CA . GLY A 1 98 ? -9.600 6.804 1.040 1.00 93.19 98 GLY A CA 1
ATOM 760 C C . GLY A 1 98 ? -10.927 7.356 1.566 1.00 93.19 98 GLY A C 1
ATOM 761 O O . GLY A 1 98 ? -11.584 8.133 0.879 1.00 93.19 98 GLY A O 1
ATOM 762 N N . GLY A 1 99 ? -11.340 6.935 2.765 1.00 92.38 99 GLY A N 1
ATOM 763 C CA . GLY A 1 99 ? -12.634 7.272 3.363 1.00 92.38 99 GLY A CA 1
ATOM 764 C C . GLY A 1 99 ? -13.763 6.276 3.072 1.00 92.38 99 GLY A C 1
ATOM 765 O O . GLY A 1 99 ? -14.858 6.468 3.590 1.00 92.38 99 GLY A O 1
ATOM 766 N N . VAL A 1 100 ? -13.524 5.219 2.291 1.00 96.19 100 VAL A N 1
ATOM 767 C CA . VAL A 1 100 ? -14.452 4.085 2.136 1.00 96.19 100 VAL A CA 1
ATOM 768 C C . VAL A 1 100 ? -14.150 3.045 3.207 1.00 96.19 100 VAL A C 1
ATOM 770 O O . VAL A 1 100 ? -13.002 2.630 3.365 1.00 96.19 100 VAL A O 1
ATOM 773 N N . ARG A 1 101 ? -15.167 2.618 3.957 1.00 96.19 101 ARG A N 1
ATOM 774 C CA . ARG A 1 101 ? -15.023 1.575 4.978 1.00 96.19 101 ARG A CA 1
ATOM 775 C C . ARG A 1 101 ? -15.231 0.206 4.341 1.00 96.19 101 ARG A C 1
ATOM 777 O O . ARG A 1 101 ? -16.352 -0.118 3.973 1.00 96.19 101 ARG A O 1
ATOM 784 N N . VAL A 1 102 ? -14.186 -0.611 4.270 1.00 95.12 102 VAL A N 1
ATOM 785 C CA . VAL A 1 102 ? -14.278 -2.009 3.830 1.00 95.12 102 VAL A CA 1
ATOM 786 C C . VAL A 1 102 ? -14.183 -2.920 5.051 1.00 95.12 102 VAL A C 1
ATOM 788 O O . VAL A 1 102 ? -13.143 -2.980 5.708 1.00 95.12 102 VAL A O 1
ATOM 791 N N . GLN A 1 103 ? -15.277 -3.605 5.381 1.00 94.38 103 GLN A N 1
ATOM 792 C CA . GLN A 1 103 ? -15.330 -4.588 6.460 1.00 94.38 103 GLN A CA 1
ATOM 793 C C . GLN A 1 103 ? -14.996 -5.977 5.923 1.00 94.38 103 GLN A C 1
ATOM 795 O O . GLN A 1 103 ? -15.610 -6.454 4.972 1.00 94.38 103 GLN A O 1
ATOM 800 N N . VAL A 1 104 ? -14.024 -6.634 6.548 1.00 92.94 104 VAL A N 1
ATOM 801 C CA . VAL A 1 104 ? -13.518 -7.955 6.153 1.00 92.94 104 VAL A CA 1
ATOM 802 C C . VAL A 1 104 ? -13.375 -8.857 7.369 1.00 92.94 104 VAL A C 1
ATOM 804 O O . VAL A 1 104 ? -13.374 -8.384 8.509 1.00 92.94 104 VAL A O 1
ATOM 807 N N . VAL A 1 105 ? -13.239 -10.164 7.146 1.00 92.19 105 VAL A N 1
ATOM 808 C CA . VAL A 1 105 ? -12.869 -11.078 8.230 1.00 92.19 105 VAL A CA 1
ATOM 809 C C . VAL A 1 105 ? -11.418 -10.808 8.644 1.00 92.19 105 VAL A C 1
ATOM 811 O O . VAL A 1 105 ? -10.536 -10.676 7.796 1.00 92.19 105 VAL A O 1
ATOM 814 N N . ALA A 1 106 ? -11.161 -10.745 9.950 1.00 89.38 106 ALA A N 1
ATOM 815 C CA . ALA A 1 106 ? -9.832 -10.537 10.512 1.00 89.38 106 ALA A CA 1
ATOM 816 C C . ALA A 1 106 ? -8.833 -11.594 9.999 1.00 89.38 106 ALA A C 1
ATOM 818 O O . ALA A 1 106 ? -9.105 -12.803 9.995 1.00 89.38 106 ALA A O 1
ATOM 819 N N . SER A 1 107 ? -7.665 -11.134 9.558 1.00 88.75 107 SER A N 1
ATOM 820 C CA . SER A 1 107 ? -6.622 -11.936 8.919 1.00 88.75 107 SER A CA 1
ATOM 821 C C . SER A 1 107 ? -5.253 -11.354 9.251 1.00 88.75 107 SER A C 1
ATOM 823 O O . SER A 1 107 ? -5.098 -10.139 9.339 1.00 88.75 107 SER A O 1
ATOM 825 N N . ASP A 1 108 ? -4.243 -12.214 9.353 1.00 89.75 108 ASP A N 1
ATOM 826 C CA . ASP A 1 108 ? -2.853 -11.782 9.554 1.00 89.75 108 ASP A CA 1
ATOM 827 C C . ASP A 1 108 ? -2.254 -11.166 8.286 1.00 89.75 108 ASP A C 1
ATOM 829 O O . ASP A 1 108 ? -1.164 -10.604 8.297 1.00 89.75 108 ASP A O 1
ATOM 833 N N . ARG A 1 109 ? -2.952 -11.288 7.157 1.00 93.00 109 ARG A N 1
ATOM 834 C CA . ARG A 1 109 ? -2.514 -10.750 5.877 1.00 93.00 109 ARG A CA 1
ATOM 835 C C . ARG A 1 109 ? -3.698 -10.287 5.055 1.00 93.00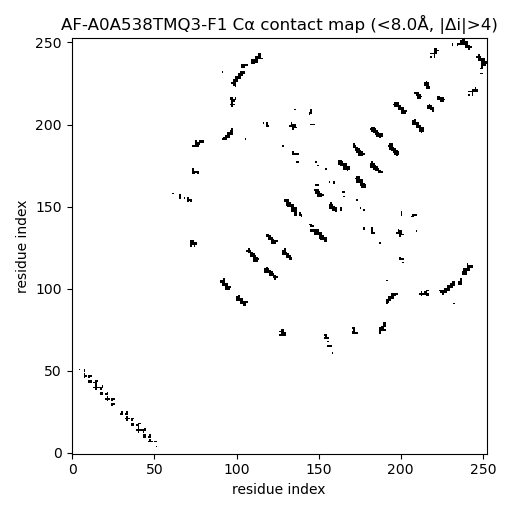 109 ARG A C 1
ATOM 837 O O . ARG A 1 109 ? -4.622 -11.069 4.818 1.00 93.00 109 ARG A O 1
ATOM 844 N N . PHE A 1 110 ? -3.598 -9.062 4.555 1.00 93.31 110 PHE A N 1
ATOM 845 C CA . PHE A 1 110 ? -4.468 -8.514 3.525 1.00 93.31 110 PHE A CA 1
ATOM 846 C C . PHE A 1 110 ? -3.635 -8.189 2.299 1.00 93.31 110 PHE A C 1
ATOM 848 O O . PHE A 1 110 ? -2.611 -7.510 2.381 1.00 93.31 110 PHE A O 1
ATOM 855 N N . VAL A 1 111 ? -4.086 -8.685 1.157 1.00 95.69 111 VAL A N 1
ATOM 856 C CA . VAL A 1 111 ? -3.541 -8.323 -0.146 1.00 95.69 111 VAL A CA 1
ATOM 857 C C . VAL A 1 111 ? -4.668 -7.635 -0.891 1.00 95.69 111 VAL A C 1
ATOM 859 O O . VAL A 1 111 ? -5.762 -8.188 -0.965 1.00 95.69 111 VAL A O 1
ATOM 862 N N . LEU A 1 112 ? -4.414 -6.430 -1.384 1.00 95.69 112 LEU A N 1
ATOM 863 C CA . LEU A 1 112 ? -5.309 -5.728 -2.285 1.00 95.69 112 LEU A CA 1
ATOM 864 C C . LEU A 1 112 ? -4.731 -5.843 -3.696 1.00 95.69 112 LEU A C 1
ATOM 866 O O . LEU A 1 112 ? -3.532 -5.598 -3.896 1.00 95.69 112 LEU A O 1
ATOM 870 N N . SER A 1 113 ? -5.572 -6.226 -4.650 1.00 93.94 113 SER A N 1
ATOM 871 C CA . SER A 1 113 ? -5.197 -6.419 -6.051 1.00 93.94 113 SER A CA 1
ATOM 872 C C . SER A 1 113 ? -6.209 -5.831 -7.017 1.00 93.94 113 SER A C 1
ATOM 874 O O . SER A 1 113 ? -7.366 -5.649 -6.667 1.00 93.94 113 SER A O 1
ATOM 876 N N . VAL A 1 114 ? -5.767 -5.531 -8.232 1.00 90.50 114 VAL A N 1
ATOM 877 C CA . VAL A 1 114 ? -6.653 -5.310 -9.380 1.00 90.50 114 VAL A CA 1
ATOM 878 C C . VAL A 1 114 ? -6.341 -6.400 -10.380 1.00 90.50 114 VAL A C 1
ATOM 880 O O . VAL A 1 114 ? -5.165 -6.644 -10.639 1.00 90.50 114 VAL A O 1
ATOM 883 N N . ASP A 1 115 ? -7.369 -7.057 -10.907 1.00 84.81 115 ASP A N 1
ATOM 884 C CA . ASP A 1 115 ? -7.226 -8.134 -11.889 1.00 84.81 115 ASP A CA 1
ATOM 885 C C . ASP A 1 115 ? -6.185 -9.177 -11.443 1.00 84.81 115 ASP A C 1
ATOM 887 O O . ASP A 1 115 ? -5.283 -9.560 -12.186 1.00 84.81 115 ASP A O 1
ATOM 891 N N . ASN A 1 116 ? -6.280 -9.613 -10.180 1.00 86.12 116 ASN A N 1
ATOM 892 C CA . ASN A 1 116 ? -5.377 -10.573 -9.543 1.00 86.12 116 ASN A CA 1
ATOM 893 C C . ASN A 1 116 ? -3.937 -10.055 -9.287 1.00 86.12 116 ASN A C 1
ATOM 895 O O . ASN A 1 116 ? -3.191 -10.722 -8.557 1.00 86.12 116 ASN A O 1
ATOM 899 N N . GLU A 1 117 ? -3.556 -8.865 -9.766 1.00 89.88 117 GLU A N 1
ATOM 900 C CA . GLU A 1 117 ? -2.240 -8.246 -9.557 1.00 89.88 117 GLU A CA 1
ATOM 901 C C . GLU A 1 117 ? -2.166 -7.442 -8.244 1.00 89.88 117 GLU A C 1
ATOM 903 O O . GLU A 1 117 ? -2.887 -6.456 -8.061 1.00 89.88 117 GLU A O 1
ATOM 908 N N . PRO A 1 118 ? -1.299 -7.823 -7.287 1.00 92.31 118 PRO A N 1
ATOM 909 C CA . PRO A 1 118 ? -1.229 -7.170 -5.984 1.00 92.31 118 PRO A CA 1
ATOM 910 C C . PRO A 1 118 ? -0.565 -5.790 -6.061 1.00 92.31 118 PRO A C 1
ATOM 912 O O . PRO A 1 118 ? 0.568 -5.661 -6.521 1.00 92.31 118 PRO A O 1
ATOM 915 N N . PHE A 1 119 ? -1.213 -4.772 -5.492 1.00 93.25 119 PHE A N 1
ATOM 916 C CA . PHE A 1 119 ? -0.659 -3.412 -5.402 1.00 93.25 119 PHE A CA 1
ATOM 917 C C . PHE A 1 119 ? -0.369 -2.960 -3.963 1.00 93.25 119 PHE A C 1
ATOM 919 O O . PHE A 1 119 ? 0.490 -2.102 -3.739 1.00 93.25 119 PHE A O 1
ATOM 926 N N . LEU A 1 120 ? -1.050 -3.543 -2.971 1.00 96.12 120 LEU A N 1
ATOM 927 C CA . LEU A 1 120 ? -0.837 -3.262 -1.552 1.00 96.12 120 LEU A CA 1
ATOM 928 C C . LEU A 1 120 ? -0.917 -4.555 -0.743 1.00 96.12 120 LEU A C 1
ATOM 930 O O . LEU A 1 120 ? -1.859 -5.330 -0.861 1.00 96.12 120 LEU A O 1
ATOM 934 N N . THR A 1 121 ? 0.078 -4.782 0.107 1.00 96.62 121 THR A N 1
ATOM 935 C CA . THR A 1 121 ? 0.101 -5.878 1.078 1.00 96.62 121 THR A CA 1
ATOM 936 C C . THR A 1 121 ? 0.258 -5.315 2.481 1.00 96.62 121 THR A C 1
ATOM 938 O O . THR A 1 121 ? 1.132 -4.479 2.723 1.00 96.62 121 THR A O 1
ATOM 941 N N . LEU A 1 122 ? -0.584 -5.800 3.387 1.00 95.69 122 LEU A N 1
ATOM 942 C CA . LEU A 1 122 ? -0.618 -5.471 4.805 1.00 95.69 122 LEU A CA 1
ATOM 943 C C . LEU A 1 122 ? -0.463 -6.784 5.584 1.00 95.69 122 LEU A C 1
ATOM 945 O O . LEU A 1 122 ? -1.393 -7.588 5.615 1.00 95.69 122 LEU A O 1
ATOM 949 N N . ASP A 1 123 ? 0.705 -7.021 6.177 1.00 94.44 123 ASP A N 1
ATOM 950 C CA . ASP A 1 123 ? 0.956 -8.183 7.037 1.00 94.44 123 ASP A CA 1
ATOM 951 C C . ASP A 1 123 ? 0.855 -7.741 8.509 1.00 94.44 123 ASP A C 1
ATOM 953 O O . ASP A 1 123 ? 1.682 -6.962 8.994 1.00 94.44 123 ASP A O 1
ATOM 957 N N . SER A 1 124 ? -0.175 -8.213 9.209 1.00 89.25 124 SER A N 1
ATOM 958 C CA . SER A 1 124 ? -0.392 -7.991 10.638 1.00 89.25 124 SER A CA 1
ATOM 959 C C . SER A 1 124 ? 0.421 -8.997 11.448 1.00 89.25 124 SER A C 1
ATOM 961 O O . SER A 1 124 ? 0.279 -10.208 11.295 1.00 89.25 124 SER A O 1
ATOM 963 N N . LEU A 1 125 ? 1.305 -8.486 12.300 1.00 87.62 125 LEU A N 1
ATOM 964 C CA . LEU A 1 125 ? 2.133 -9.258 13.217 1.00 87.62 125 LEU A CA 1
ATOM 965 C C . LEU A 1 125 ? 1.773 -8.893 14.656 1.00 87.62 125 LEU A C 1
ATOM 967 O O . LEU A 1 125 ? 1.281 -7.801 14.938 1.00 87.62 125 LEU A O 1
ATOM 971 N N . THR A 1 126 ? 2.154 -9.748 15.604 1.00 81.75 126 THR A N 1
ATOM 972 C CA . THR A 1 126 ? 2.056 -9.438 17.041 1.00 81.75 126 THR A CA 1
ATOM 973 C C . THR A 1 126 ? 2.786 -8.140 17.410 1.00 81.75 126 THR A C 1
ATOM 975 O O . THR A 1 126 ? 2.372 -7.427 18.317 1.00 81.75 126 THR A O 1
ATOM 978 N N . SER A 1 127 ? 3.870 -7.815 16.698 1.00 81.69 127 SER A N 1
ATOM 979 C CA . SER A 1 127 ? 4.682 -6.612 16.912 1.00 81.69 127 SER A CA 1
ATOM 980 C C . SER A 1 127 ? 4.199 -5.374 16.147 1.00 81.69 127 SER A C 1
ATOM 982 O O . SER A 1 127 ? 4.818 -4.316 16.261 1.00 81.69 127 SER A O 1
ATOM 984 N N . GLY A 1 128 ? 3.133 -5.480 15.351 1.00 89.69 128 GLY A N 1
ATOM 985 C CA . GLY A 1 128 ? 2.583 -4.380 14.561 1.00 89.69 128 GLY A CA 1
ATOM 986 C C . GLY A 1 128 ? 2.379 -4.735 13.088 1.00 89.69 128 GLY A C 1
ATOM 987 O O . GLY A 1 128 ? 2.402 -5.900 12.709 1.00 89.69 128 GLY A O 1
ATOM 988 N N . LEU A 1 129 ? 2.189 -3.728 12.238 1.00 93.38 129 LEU A N 1
ATOM 989 C CA . LEU A 1 129 ? 1.889 -3.916 10.817 1.00 93.38 129 LEU A CA 1
ATOM 990 C C . LEU A 1 129 ? 3.135 -3.730 9.938 1.00 93.38 129 LEU A C 1
ATOM 992 O O . LEU A 1 129 ? 3.939 -2.808 10.135 1.00 93.38 129 LEU A O 1
ATOM 996 N N . LEU A 1 130 ? 3.273 -4.591 8.931 1.00 94.81 130 LEU A N 1
ATOM 997 C CA . LEU A 1 130 ? 4.188 -4.414 7.808 1.00 94.81 130 LEU A CA 1
ATOM 998 C C . LEU A 1 130 ? 3.415 -4.096 6.535 1.00 94.81 130 LEU A C 1
ATOM 1000 O O . LEU A 1 130 ? 2.398 -4.708 6.228 1.00 94.81 130 LEU A O 1
ATOM 1004 N N . VAL A 1 131 ? 3.954 -3.160 5.768 1.00 95.06 131 VAL A N 1
ATOM 1005 C CA . VAL A 1 131 ? 3.370 -2.635 4.543 1.00 95.06 131 VAL A CA 1
ATOM 1006 C C . VAL A 1 131 ? 4.326 -2.877 3.389 1.00 95.06 131 VAL A C 1
ATOM 1008 O O . VAL A 1 131 ? 5.522 -2.584 3.483 1.00 95.06 131 VAL A O 1
ATOM 1011 N N . SER A 1 132 ? 3.792 -3.361 2.272 1.00 95.56 132 SER A N 1
ATOM 1012 C CA . SER A 1 132 ? 4.498 -3.409 0.993 1.00 95.56 132 SER A CA 1
ATOM 1013 C C . SER A 1 132 ? 3.603 -2.881 -0.123 1.00 95.56 132 SER A C 1
ATOM 1015 O O . SER A 1 132 ? 2.474 -3.339 -0.267 1.00 95.56 132 SER A O 1
ATOM 1017 N N . CYS A 1 133 ? 4.100 -1.932 -0.910 1.00 94.94 133 CYS A N 1
ATOM 1018 C CA . CYS A 1 133 ? 3.389 -1.368 -2.056 1.00 94.94 133 CYS A CA 1
ATOM 1019 C C . CYS A 1 133 ? 4.339 -0.616 -2.994 1.00 94.94 133 CYS A C 1
ATOM 1021 O O . CYS A 1 133 ? 5.470 -0.278 -2.629 1.00 94.94 133 CYS A O 1
ATOM 1023 N N . ASP A 1 134 ? 3.857 -0.341 -4.200 1.00 93.69 134 ASP A N 1
ATOM 1024 C CA . ASP A 1 134 ? 4.464 0.602 -5.133 1.00 93.69 134 ASP A CA 1
ATOM 1025 C C . ASP A 1 134 ? 3.581 1.859 -5.178 1.00 93.69 134 ASP A C 1
ATOM 1027 O O . ASP A 1 134 ? 2.370 1.777 -5.372 1.00 93.69 134 ASP A O 1
ATOM 1031 N N . VAL A 1 135 ? 4.176 3.025 -4.934 1.00 92.56 135 VAL A N 1
ATOM 1032 C CA . VAL A 1 135 ? 3.478 4.311 -4.794 1.00 92.56 135 VAL A CA 1
ATOM 1033 C C . VAL A 1 135 ? 3.598 5.090 -6.095 1.00 92.56 135 VAL A C 1
ATOM 1035 O O . VAL A 1 135 ? 4.709 5.280 -6.597 1.00 92.56 135 VAL A O 1
ATOM 1038 N N . ALA A 1 136 ? 2.477 5.567 -6.624 1.00 90.62 136 ALA A N 1
ATOM 1039 C CA . ALA A 1 136 ? 2.450 6.445 -7.787 1.00 90.62 136 ALA A CA 1
ATOM 1040 C C . ALA A 1 136 ? 2.755 7.899 -7.387 1.00 90.62 136 ALA A C 1
ATOM 1042 O O . ALA A 1 136 ? 2.385 8.358 -6.307 1.00 90.62 136 ALA A O 1
ATOM 1043 N N . GLY A 1 137 ? 3.469 8.618 -8.253 1.00 85.12 137 GLY A N 1
ATOM 1044 C CA . GLY A 1 137 ? 3.765 10.037 -8.070 1.00 85.12 137 GLY A CA 1
ATOM 1045 C C . GLY A 1 137 ? 2.582 10.944 -8.388 1.00 85.12 137 GLY A C 1
ATOM 1046 O O . GLY A 1 137 ? 1.703 10.604 -9.172 1.00 85.12 137 GLY A O 1
ATOM 1047 N N . SER A 1 138 ? 2.625 12.149 -7.829 1.00 75.38 138 SER A N 1
ATOM 1048 C CA . SER A 1 138 ? 1.619 13.204 -7.986 1.00 75.38 138 SER A CA 1
ATOM 1049 C C . SER A 1 138 ? 1.582 13.839 -9.386 1.00 75.38 138 SER A C 1
ATOM 1051 O O . SER A 1 138 ? 0.630 14.545 -9.718 1.00 75.38 138 SER A O 1
ATOM 1053 N N . HIS A 1 139 ? 2.598 13.597 -10.224 1.00 62.03 139 HIS A N 1
ATOM 1054 C CA . HIS A 1 139 ? 2.683 14.141 -11.579 1.00 62.03 139 HIS A CA 1
ATOM 1055 C C . HIS A 1 139 ? 1.948 13.263 -12.598 1.00 62.03 139 HIS A C 1
ATOM 1057 O O . HIS A 1 139 ? 2.550 12.428 -13.268 1.00 62.03 139 HIS A O 1
ATOM 1063 N N . SER A 1 140 ? 0.662 13.547 -12.788 1.00 46.09 140 SER A N 1
ATOM 1064 C CA . SER A 1 140 ? -0.037 13.317 -14.052 1.00 46.09 140 SER A CA 1
ATOM 1065 C C . SER A 1 140 ? 0.047 14.596 -14.892 1.00 46.09 140 SER A C 1
ATOM 1067 O O . SER A 1 1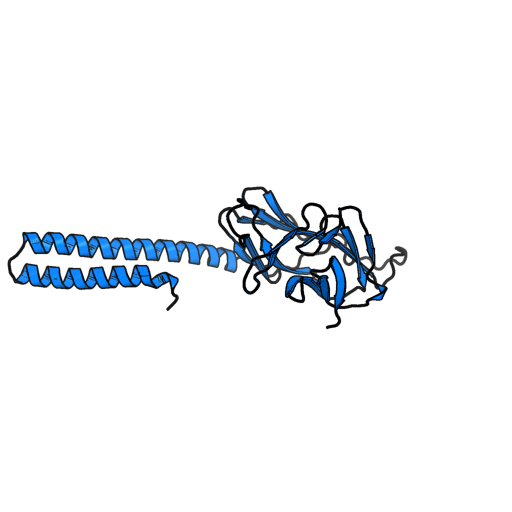40 ? -0.905 15.372 -14.972 1.00 46.09 140 SER A O 1
ATOM 1069 N N . VAL A 1 141 ? 1.202 14.862 -15.510 1.00 41.91 141 VAL A N 1
ATOM 1070 C CA . VAL A 1 141 ? 1.158 15.669 -16.740 1.00 41.91 141 VAL A CA 1
ATOM 1071 C C . VAL A 1 141 ? 0.386 14.798 -17.734 1.00 41.91 141 VAL A C 1
ATOM 1073 O O . VAL A 1 141 ? 0.804 13.656 -17.918 1.00 41.91 141 VAL A O 1
ATOM 1076 N N . PRO A 1 142 ? -0.700 15.275 -18.368 1.00 44.97 142 PRO A N 1
ATOM 1077 C CA . PRO A 1 142 ? -1.631 14.439 -19.146 1.00 44.97 142 PRO A CA 1
ATOM 1078 C C . PRO A 1 142 ? -1.007 13.687 -20.341 1.00 44.97 142 PRO A C 1
ATOM 1080 O O . PRO A 1 142 ? -1.698 12.954 -21.033 1.00 44.97 142 PRO A O 1
ATOM 1083 N N . ILE A 1 143 ? 0.296 13.856 -20.582 1.00 49.62 143 ILE A N 1
ATOM 1084 C CA . ILE A 1 143 ? 1.053 13.324 -21.718 1.00 49.62 143 ILE A CA 1
ATOM 1085 C C . ILE A 1 143 ? 2.001 12.178 -21.299 1.00 49.62 143 ILE A C 1
ATOM 1087 O O . ILE A 1 143 ? 2.522 11.472 -22.157 1.00 49.62 143 ILE A O 1
ATOM 1091 N N . ARG A 1 144 ? 2.262 11.958 -19.999 1.00 53.00 144 ARG A N 1
ATOM 1092 C CA . ARG A 1 144 ? 3.169 10.887 -19.542 1.00 53.00 144 ARG A CA 1
ATOM 1093 C C . ARG A 1 144 ? 2.439 9.862 -18.688 1.00 53.00 144 ARG A C 1
ATOM 1095 O O . ARG A 1 144 ? 1.693 10.226 -17.784 1.00 53.00 144 ARG A O 1
ATOM 1102 N N . ALA A 1 145 ? 2.719 8.591 -18.973 1.00 61.75 145 ALA A N 1
ATOM 1103 C CA . ALA A 1 145 ? 2.315 7.454 -18.159 1.00 61.75 145 ALA A CA 1
ATOM 1104 C C . ALA A 1 145 ? 2.636 7.703 -16.672 1.00 61.75 145 ALA A C 1
ATOM 1106 O O . ALA A 1 145 ? 3.634 8.374 -16.364 1.00 61.75 145 ALA A O 1
ATOM 1107 N N . PRO A 1 146 ? 1.808 7.187 -15.747 1.00 70.06 146 PRO A N 1
ATOM 1108 C CA . PRO A 1 146 ? 2.029 7.371 -14.322 1.00 70.06 146 PRO A CA 1
ATOM 1109 C C . PRO A 1 146 ? 3.423 6.881 -13.933 1.00 70.06 146 PRO A C 1
ATOM 1111 O O . PRO A 1 146 ? 3.920 5.885 -14.454 1.00 70.06 146 PRO A O 1
ATOM 1114 N N . ARG A 1 147 ? 4.084 7.608 -13.029 1.00 80.19 147 ARG A N 1
ATOM 1115 C CA . ARG A 1 147 ? 5.455 7.299 -12.615 1.00 80.19 147 ARG A CA 1
ATOM 1116 C C . ARG A 1 147 ? 5.465 6.658 -11.239 1.00 80.19 147 ARG A C 1
ATOM 1118 O O . ARG A 1 147 ? 4.862 7.189 -10.309 1.00 80.19 147 ARG A O 1
ATOM 1125 N N . LEU A 1 148 ? 6.244 5.591 -11.086 1.00 86.94 148 LEU A N 1
ATOM 1126 C CA . LEU A 1 148 ? 6.634 5.081 -9.776 1.00 86.94 148 LEU A CA 1
ATOM 1127 C C . LEU A 1 148 ? 7.371 6.184 -8.990 1.00 86.94 148 LEU A C 1
ATOM 1129 O O . LEU A 1 148 ? 8.433 6.647 -9.407 1.00 86.94 148 LEU A O 1
ATOM 1133 N N . ALA A 1 149 ? 6.811 6.610 -7.860 1.00 88.38 149 ALA A N 1
ATOM 1134 C CA . ALA A 1 149 ? 7.424 7.581 -6.954 1.00 88.38 149 ALA A CA 1
ATOM 1135 C C . ALA A 1 149 ? 8.214 6.903 -5.841 1.00 88.38 149 ALA A C 1
ATOM 1137 O O . ALA A 1 149 ? 9.334 7.321 -5.551 1.00 88.38 149 ALA A O 1
ATOM 1138 N N . ALA A 1 150 ? 7.665 5.852 -5.234 1.00 89.69 150 ALA A N 1
ATOM 1139 C CA . ALA A 1 150 ? 8.357 5.107 -4.194 1.00 89.69 150 ALA A CA 1
ATOM 1140 C C . ALA A 1 150 ? 8.043 3.616 -4.251 1.00 89.69 150 ALA A C 1
ATOM 1142 O O . ALA A 1 150 ? 6.953 3.214 -4.645 1.00 89.69 150 ALA A O 1
ATOM 1143 N N . ARG A 1 151 ? 8.990 2.791 -3.804 1.00 91.56 151 ARG A N 1
ATOM 1144 C CA . ARG A 1 151 ? 8.774 1.355 -3.594 1.00 91.56 151 ARG A CA 1
ATOM 1145 C C . ARG A 1 151 ? 8.964 1.028 -2.125 1.00 91.56 151 ARG A C 1
ATOM 1147 O O . ARG A 1 151 ? 10.076 1.151 -1.616 1.00 91.56 151 ARG A O 1
ATOM 1154 N N . ILE A 1 152 ? 7.903 0.581 -1.465 1.00 91.38 152 ILE A N 1
ATOM 1155 C CA . ILE A 1 152 ? 7.917 0.174 -0.060 1.00 91.38 152 ILE A CA 1
ATOM 1156 C C . ILE A 1 152 ? 7.868 -1.351 0.003 1.00 91.38 152 ILE A C 1
ATOM 1158 O O . ILE A 1 152 ? 7.007 -1.986 -0.610 1.00 91.38 152 ILE A O 1
ATOM 1162 N N . ARG A 1 153 ? 8.788 -1.963 0.746 1.00 91.56 153 ARG A N 1
ATOM 1163 C CA . ARG A 1 153 ? 8.741 -3.391 1.082 1.00 91.56 153 ARG A CA 1
ATOM 1164 C C . ARG A 1 153 ? 8.979 -3.544 2.571 1.00 91.56 153 ARG A C 1
ATOM 1166 O O . ARG A 1 153 ? 10.037 -3.162 3.063 1.00 91.56 153 ARG A O 1
ATOM 1173 N N . GLN A 1 154 ? 7.992 -4.091 3.271 1.00 91.38 154 GLN A N 1
ATOM 1174 C CA . GLN A 1 154 ? 8.022 -4.309 4.718 1.00 91.38 154 GLN A CA 1
ATOM 1175 C C . GLN A 1 154 ? 8.455 -3.056 5.499 1.00 91.38 154 GLN A C 1
ATOM 1177 O O . GLN A 1 154 ? 9.358 -3.112 6.333 1.00 91.38 154 GLN A O 1
ATOM 1182 N N . ASN A 1 155 ? 7.818 -1.921 5.197 1.00 90.50 155 ASN A N 1
ATOM 1183 C CA . ASN A 1 155 ? 8.092 -0.591 5.765 1.00 90.50 155 ASN A CA 1
ATOM 1184 C C . ASN A 1 155 ? 9.466 0.011 5.413 1.00 90.50 155 ASN A C 1
ATOM 1186 O O . ASN A 1 155 ? 9.781 1.107 5.869 1.00 90.50 155 ASN A O 1
ATOM 1190 N N . VAL A 1 156 ? 10.278 -0.658 4.589 1.00 84.56 156 VAL A N 1
ATOM 1191 C CA . VAL A 1 156 ? 11.538 -0.117 4.062 1.00 84.56 156 VAL A CA 1
ATOM 1192 C C . VAL A 1 156 ? 11.283 0.504 2.696 1.00 84.56 156 VAL A C 1
ATOM 1194 O O . VAL A 1 156 ? 10.656 -0.116 1.836 1.00 84.56 156 VAL A O 1
ATOM 1197 N N . VAL A 1 157 ? 11.780 1.719 2.475 1.00 83.25 157 VAL A N 1
ATOM 1198 C CA . VAL A 1 157 ? 11.646 2.426 1.195 1.00 83.25 157 VAL A CA 1
ATOM 1199 C C . VAL A 1 157 ? 12.882 2.127 0.341 1.00 83.25 157 VAL A C 1
ATOM 1201 O O . VAL A 1 157 ? 13.986 2.572 0.638 1.00 83.25 157 VAL A O 1
ATOM 1204 N N . TRP A 1 158 ? 12.704 1.326 -0.708 1.00 70.56 158 TRP A N 1
ATOM 1205 C CA . TRP A 1 158 ? 13.779 0.812 -1.573 1.00 70.56 158 TRP A CA 1
ATOM 1206 C C . TRP A 1 158 ? 14.158 1.760 -2.708 1.00 70.56 158 TRP A C 1
ATOM 1208 O O . TRP A 1 158 ? 15.301 1.764 -3.182 1.00 70.56 158 TRP A O 1
ATOM 1218 N N . TYR A 1 159 ? 13.175 2.537 -3.149 1.00 73.81 159 TYR A N 1
ATOM 1219 C CA . TYR A 1 159 ? 13.273 3.511 -4.220 1.00 73.81 159 TYR A CA 1
ATOM 1220 C C . TYR A 1 159 ? 12.482 4.750 -3.814 1.00 73.81 159 TYR A C 1
ATOM 1222 O O . TYR A 1 159 ? 11.357 4.606 -3.334 1.00 73.81 159 TYR A O 1
ATOM 1230 N N . SER A 1 160 ? 13.063 5.925 -4.056 1.00 77.62 160 SER A N 1
ATOM 1231 C CA . SER A 1 160 ? 12.420 7.234 -3.933 1.00 77.62 160 SER A CA 1
ATOM 1232 C C . SER A 1 160 ? 12.811 8.069 -5.149 1.00 77.62 160 SER A C 1
ATOM 1234 O O . SER A 1 160 ? 13.998 8.265 -5.417 1.00 77.62 160 SER A O 1
ATOM 1236 N N . GLY A 1 161 ? 11.824 8.538 -5.908 1.00 74.81 161 GLY A N 1
ATOM 1237 C CA . GLY A 1 161 ? 12.030 9.454 -7.023 1.00 74.81 161 GLY A CA 1
ATOM 1238 C C . GLY A 1 161 ? 12.481 10.853 -6.561 1.00 74.81 161 GLY A C 1
ATOM 1239 O O . GLY A 1 161 ? 12.415 11.178 -5.377 1.00 74.81 161 GLY A O 1
ATOM 1240 N N . PRO A 1 162 ? 12.932 11.724 -7.483 1.00 74.81 162 PRO A N 1
ATOM 1241 C CA . PRO A 1 162 ? 13.233 13.123 -7.180 1.00 74.81 162 PRO A CA 1
ATOM 1242 C C . PRO A 1 162 ? 12.086 13.830 -6.450 1.00 74.81 162 PRO A C 1
ATOM 1244 O O . PRO A 1 162 ? 10.939 13.711 -6.870 1.00 74.81 162 PRO A O 1
ATOM 1247 N N . GLY A 1 163 ? 12.404 14.566 -5.382 1.00 78.88 163 GLY A N 1
ATOM 1248 C CA . GLY A 1 163 ? 11.414 15.287 -4.573 1.00 78.88 163 GLY A CA 1
ATOM 1249 C C . GLY A 1 163 ? 10.576 14.403 -3.643 1.00 78.88 163 GLY A C 1
ATOM 1250 O O . GLY A 1 163 ? 9.733 14.937 -2.924 1.00 78.88 163 GLY A O 1
ATOM 1251 N N . VAL A 1 164 ? 10.809 13.084 -3.632 1.00 83.62 164 VAL A N 1
ATOM 1252 C CA . VAL A 1 164 ? 10.122 12.134 -2.755 1.00 83.62 164 VAL A CA 1
ATOM 1253 C C . VAL A 1 164 ? 10.881 11.985 -1.441 1.00 83.62 164 VAL A C 1
ATOM 1255 O O . VAL A 1 164 ? 12.068 11.663 -1.429 1.00 83.62 164 VAL A O 1
ATOM 1258 N N . SER A 1 165 ? 10.179 12.174 -0.329 1.00 83.00 165 SER A N 1
ATOM 1259 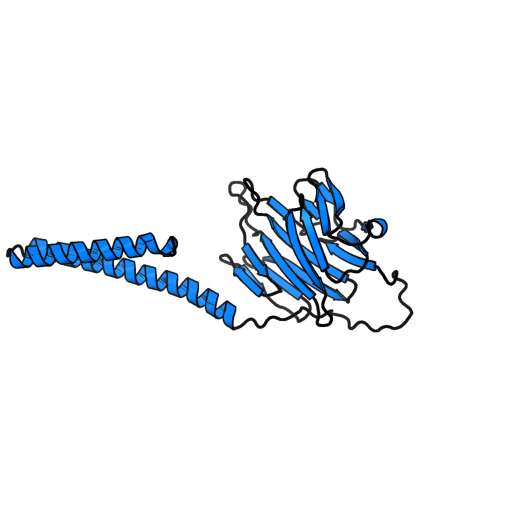C CA . SER A 1 165 ? 10.706 11.997 1.019 1.00 83.00 165 SER A CA 1
ATOM 1260 C C . SER A 1 165 ? 9.821 11.027 1.803 1.00 83.00 165 SER A C 1
ATOM 1262 O O . SER A 1 165 ? 8.642 11.327 2.033 1.00 83.00 165 SER A O 1
ATOM 1264 N N . PRO A 1 166 ? 10.341 9.853 2.204 1.00 83.56 166 PRO A N 1
ATOM 1265 C CA . PRO A 1 166 ? 9.663 9.018 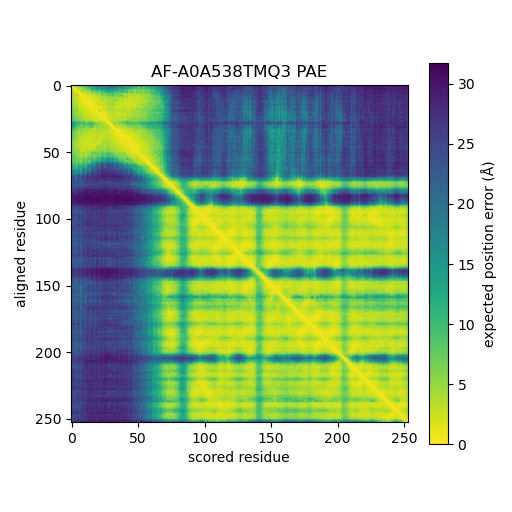3.175 1.00 83.56 166 PRO A CA 1
ATOM 1266 C C . PRO A 1 166 ? 9.769 9.652 4.562 1.00 83.56 166 PRO A C 1
ATOM 1268 O O . PRO A 1 166 ? 10.818 10.144 4.974 1.00 83.56 166 PRO A O 1
ATOM 1271 N N . MET A 1 167 ? 8.672 9.615 5.299 1.00 80.50 167 MET A N 1
ATOM 1272 C CA . MET A 1 167 ? 8.553 10.168 6.633 1.00 80.50 167 MET A CA 1
ATOM 1273 C C . MET A 1 167 ? 7.906 9.149 7.559 1.00 80.50 167 MET A C 1
ATOM 1275 O O . MET A 1 167 ? 6.998 8.403 7.190 1.00 80.50 167 MET A O 1
ATOM 1279 N N . ARG A 1 168 ? 8.357 9.170 8.807 1.00 83.00 168 ARG A N 1
ATOM 1280 C CA . ARG A 1 168 ? 7.731 8.447 9.903 1.00 83.00 168 ARG A CA 1
ATOM 1281 C C . ARG A 1 168 ? 7.395 9.460 10.995 1.00 83.00 168 ARG A C 1
ATOM 1283 O O . ARG A 1 168 ? 8.235 9.690 11.861 1.00 83.00 168 ARG A O 1
ATOM 1290 N N . PRO A 1 169 ? 6.240 10.144 10.896 1.00 83.25 169 PRO A N 1
ATOM 1291 C CA . PRO A 1 169 ? 5.896 11.211 11.835 1.00 83.25 169 PRO A CA 1
ATOM 1292 C C . PRO A 1 169 ? 5.721 10.679 13.265 1.00 83.25 169 PRO A C 1
ATOM 1294 O O . PRO A 1 169 ? 6.022 11.384 14.221 1.00 83.25 169 PRO A O 1
ATOM 1297 N N . ASP A 1 170 ? 5.295 9.423 13.403 1.00 88.75 170 ASP A N 1
ATOM 1298 C CA . ASP A 1 170 ? 5.108 8.717 14.667 1.00 88.75 170 ASP A CA 1
ATOM 1299 C C . ASP A 1 170 ? 5.335 7.199 14.477 1.00 88.75 170 ASP A C 1
ATOM 1301 O O . ASP A 1 170 ? 5.687 6.724 13.392 1.00 88.75 170 ASP A O 1
ATOM 1305 N N . ARG A 1 171 ? 5.155 6.396 15.533 1.00 90.12 171 ARG A N 1
ATOM 1306 C CA . ARG A 1 171 ? 5.357 4.937 15.460 1.00 90.12 171 ARG A CA 1
ATOM 1307 C C . ARG A 1 171 ? 4.246 4.189 14.725 1.00 90.12 171 ARG A C 1
ATOM 1309 O O . ARG A 1 171 ? 4.475 3.033 14.373 1.00 90.12 171 ARG A O 1
ATOM 1316 N N . HIS A 1 172 ? 3.120 4.832 14.457 1.00 93.50 172 HIS A N 1
ATOM 1317 C CA . HIS A 1 172 ? 1.870 4.251 13.965 1.00 93.50 172 HIS A CA 1
ATOM 1318 C C . HIS A 1 172 ? 1.627 4.544 12.480 1.00 93.50 172 HIS A C 1
ATOM 1320 O O . HIS A 1 172 ? 0.743 3.951 11.863 1.00 93.50 172 HIS A O 1
ATOM 1326 N N . THR A 1 173 ? 2.419 5.448 11.902 1.00 94.06 173 THR A N 1
ATOM 1327 C CA . THR A 1 173 ? 2.166 6.021 10.583 1.00 94.06 173 THR A CA 1
ATOM 1328 C C . THR A 1 173 ? 3.376 5.901 9.661 1.00 94.06 173 THR A C 1
ATOM 1330 O O . THR A 1 173 ? 4.495 6.278 10.013 1.00 94.06 173 THR A O 1
ATOM 1333 N N . ILE A 1 174 ? 3.131 5.440 8.434 1.00 92.50 174 ILE A N 1
ATOM 1334 C CA . ILE A 1 174 ? 4.041 5.592 7.293 1.00 92.50 174 ILE A CA 1
ATOM 1335 C C . ILE A 1 174 ? 3.491 6.691 6.403 1.00 92.50 174 ILE A C 1
ATOM 1337 O O . ILE A 1 174 ? 2.329 6.648 5.996 1.00 92.50 174 ILE A O 1
ATOM 1341 N N . LEU A 1 175 ? 4.339 7.660 6.083 1.00 92.44 175 LEU A N 1
ATOM 1342 C CA . LEU A 1 175 ? 4.001 8.776 5.219 1.00 92.44 175 LEU A CA 1
ATOM 1343 C C . LEU A 1 175 ? 5.034 8.884 4.097 1.00 92.44 175 LEU A C 1
ATOM 1345 O O . LEU A 1 175 ? 6.234 8.785 4.332 1.00 92.44 175 LEU A O 1
ATOM 1349 N N . VAL A 1 176 ? 4.584 9.112 2.870 1.00 91.88 176 VAL A N 1
ATOM 1350 C CA . VAL A 1 176 ? 5.452 9.459 1.743 1.00 91.88 176 VAL A CA 1
ATOM 1351 C C . VAL A 1 176 ? 4.964 10.772 1.166 1.00 91.88 176 VAL A C 1
ATOM 1353 O O . VAL A 1 176 ? 3.787 10.908 0.819 1.00 91.88 176 VAL A O 1
ATOM 1356 N N . ARG A 1 177 ? 5.881 11.733 1.058 1.00 91.00 177 ARG A N 1
ATOM 1357 C CA . ARG A 1 177 ? 5.627 13.032 0.440 1.00 91.00 177 ARG A CA 1
ATOM 1358 C C . ARG A 1 177 ? 6.367 13.156 -0.874 1.00 91.00 177 ARG A C 1
ATOM 1360 O O . ARG A 1 177 ? 7.513 12.739 -0.954 1.00 91.00 177 ARG A O 1
ATOM 1367 N N . GLU A 1 178 ? 5.754 13.792 -1.860 1.00 88.38 178 GLU A N 1
ATOM 1368 C CA . GLU A 1 178 ? 6.428 14.273 -3.066 1.00 88.38 178 GLU A CA 1
ATOM 1369 C C . GLU A 1 178 ? 6.219 15.784 -3.163 1.00 88.38 178 GLU A C 1
ATOM 1371 O O . GLU A 1 178 ? 5.086 16.264 -3.135 1.00 88.38 178 GLU A O 1
ATOM 1376 N N . SER A 1 179 ? 7.311 16.552 -3.206 1.00 87.06 179 SER A N 1
ATOM 1377 C CA . SER A 1 179 ? 7.271 18.021 -3.292 1.00 87.06 179 SER A CA 1
ATOM 1378 C C . SER A 1 179 ? 6.360 18.676 -2.238 1.00 87.06 179 SER A C 1
ATOM 1380 O O . SER A 1 179 ? 5.620 19.614 -2.524 1.00 87.06 179 SER A O 1
ATOM 1382 N N . GLY A 1 180 ? 6.390 18.149 -1.009 1.00 83.25 180 GLY A N 1
ATOM 1383 C CA . GLY A 1 180 ? 5.601 18.646 0.123 1.00 83.25 180 GLY A CA 1
ATOM 1384 C C . GLY A 1 180 ? 4.145 18.170 0.174 1.00 83.25 180 GLY A C 1
ATOM 1385 O O . GLY A 1 180 ? 3.458 18.486 1.141 1.00 83.25 180 GLY A O 1
ATOM 1386 N N . LYS A 1 181 ? 3.672 17.392 -0.810 1.00 87.88 181 LYS A N 1
ATOM 1387 C CA . LYS A 1 181 ? 2.321 16.812 -0.825 1.00 87.88 181 LYS A CA 1
ATOM 1388 C C . LYS A 1 181 ? 2.348 15.355 -0.387 1.00 87.88 181 LYS A C 1
ATOM 1390 O O . LYS A 1 181 ? 3.189 14.592 -0.853 1.00 87.88 181 LYS A O 1
ATOM 1395 N N . ASP A 1 182 ? 1.405 14.964 0.460 1.00 89.75 182 ASP A N 1
ATOM 1396 C CA . ASP A 1 182 ? 1.225 13.573 0.877 1.00 89.75 182 ASP A CA 1
ATOM 1397 C C . ASP A 1 182 ? 0.711 12.742 -0.314 1.00 89.75 182 ASP A C 1
ATOM 1399 O O . ASP A 1 182 ? -0.377 13.001 -0.829 1.00 89.75 182 ASP A O 1
ATOM 1403 N N . ILE A 1 183 ? 1.497 11.759 -0.761 1.00 91.25 183 ILE A N 1
ATOM 1404 C CA . ILE A 1 183 ? 1.132 10.829 -1.852 1.00 91.25 183 ILE A CA 1
ATOM 1405 C C . ILE A 1 183 ? 0.809 9.418 -1.343 1.00 91.25 183 ILE A C 1
ATOM 1407 O O . ILE A 1 183 ? 0.170 8.631 -2.040 1.00 91.25 183 ILE A O 1
ATOM 1411 N N . LEU A 1 184 ? 1.217 9.107 -0.111 1.00 95.00 184 LEU A N 1
ATOM 1412 C CA . LEU A 1 184 ? 0.810 7.919 0.632 1.00 95.00 184 LEU A CA 1
ATOM 1413 C C . LEU A 1 184 ? 0.806 8.239 2.125 1.00 95.00 184 LEU A C 1
ATOM 1415 O O . LEU A 1 184 ? 1.797 8.749 2.640 1.00 95.00 184 LEU A O 1
ATOM 1419 N N . ARG A 1 185 ? -0.257 7.856 2.826 1.00 95.94 185 ARG A N 1
ATOM 1420 C CA . ARG A 1 185 ? -0.359 7.807 4.282 1.00 95.94 185 ARG A CA 1
ATOM 1421 C C . ARG A 1 185 ? -1.025 6.496 4.684 1.00 95.94 185 ARG A C 1
ATOM 1423 O O . ARG A 1 185 ? -2.169 6.243 4.311 1.00 95.94 185 ARG A O 1
ATOM 1430 N N . ILE A 1 186 ? -0.322 5.685 5.464 1.00 96.56 186 ILE A N 1
ATOM 1431 C CA . ILE A 1 186 ? -0.872 4.484 6.095 1.00 96.56 186 ILE A CA 1
ATOM 1432 C C . ILE A 1 186 ? -0.755 4.653 7.599 1.00 96.56 186 ILE A C 1
ATOM 1434 O O . ILE A 1 186 ? 0.349 4.843 8.104 1.00 96.56 186 ILE A O 1
ATOM 1438 N N . HIS A 1 187 ? -1.886 4.598 8.291 1.00 96.19 187 HIS A N 1
ATOM 1439 C CA . HIS A 1 187 ? -1.979 4.768 9.735 1.00 96.19 187 HIS A CA 1
ATOM 1440 C C . HIS A 1 187 ? -2.607 3.521 10.363 1.00 96.19 187 HIS A C 1
ATOM 1442 O O . HIS A 1 187 ? -3.728 3.142 10.015 1.00 96.19 187 HIS A O 1
ATOM 1448 N N . TYR A 1 188 ? -1.880 2.871 11.272 1.00 94.44 188 TYR A N 1
ATOM 1449 C CA . TYR A 1 188 ? -2.394 1.740 12.038 1.00 94.44 188 TYR A CA 1
ATOM 1450 C C . TYR A 1 188 ? -3.089 2.267 13.296 1.00 94.44 188 TYR A C 1
ATOM 1452 O O . TYR A 1 188 ? -2.455 2.486 14.328 1.00 94.44 188 TYR A O 1
ATOM 1460 N N . ALA A 1 189 ? -4.388 2.542 13.175 1.00 91.00 189 ALA A N 1
ATOM 1461 C CA . ALA A 1 189 ? -5.152 3.212 14.223 1.00 91.00 189 ALA A CA 1
ATOM 1462 C C . ALA A 1 189 ? -5.293 2.310 15.459 1.00 91.00 189 ALA A C 1
ATOM 1464 O O . ALA A 1 189 ? -4.903 2.679 16.566 1.00 91.00 189 ALA A O 1
ATOM 1465 N N . ASP A 1 190 ? -5.760 1.086 15.263 1.00 88.19 190 ASP A N 1
ATOM 1466 C CA . ASP A 1 190 ? -5.891 0.069 16.302 1.00 88.19 190 ASP A CA 1
ATOM 1467 C C . ASP A 1 190 ? -5.787 -1.325 15.660 1.00 88.19 190 ASP A C 1
ATOM 1469 O O . ASP A 1 190 ? -5.808 -1.430 14.430 1.00 88.19 190 ASP A O 1
ATOM 1473 N N . PRO A 1 191 ? -5.688 -2.418 16.439 1.00 86.56 191 PRO A N 1
ATOM 1474 C CA . PRO A 1 191 ? -5.499 -3.752 15.865 1.00 86.56 191 PRO A CA 1
ATOM 1475 C C . PRO A 1 191 ? -6.614 -4.274 14.953 1.00 86.56 191 PRO A C 1
ATOM 1477 O O . PRO A 1 191 ? -6.424 -5.295 14.296 1.00 86.56 191 PRO A O 1
ATOM 1480 N N . ARG A 1 192 ? -7.757 -3.587 14.874 1.00 88.06 192 ARG A N 1
ATOM 1481 C CA . ARG A 1 192 ? -8.876 -3.897 13.978 1.00 88.06 192 ARG A CA 1
ATOM 1482 C C . ARG A 1 192 ? -9.134 -2.802 12.943 1.00 88.06 192 ARG A C 1
ATOM 1484 O O . ARG A 1 192 ? -10.035 -2.965 12.119 1.00 88.06 192 ARG A O 1
ATOM 1491 N N . ARG A 1 193 ? -8.344 -1.728 12.915 1.00 92.25 193 ARG A N 1
ATOM 1492 C CA . ARG A 1 193 ? -8.526 -0.608 11.991 1.00 92.25 193 ARG A CA 1
ATOM 1493 C C . ARG A 1 193 ? -7.212 -0.144 11.381 1.00 92.25 193 ARG A C 1
ATOM 1495 O O . ARG A 1 193 ? -6.324 0.376 12.056 1.00 92.25 193 ARG A O 1
ATOM 1502 N N . ILE A 1 194 ? -7.135 -0.250 10.058 1.00 95.25 194 ILE A N 1
ATOM 1503 C CA . ILE A 1 194 ? -6.032 0.299 9.262 1.00 95.25 194 ILE A CA 1
ATOM 1504 C C . ILE A 1 194 ? -6.600 1.360 8.331 1.00 95.25 194 ILE A C 1
ATOM 1506 O O . ILE A 1 194 ? -7.573 1.117 7.618 1.00 95.25 194 ILE A O 1
ATOM 1510 N N . GLU A 1 195 ? -5.977 2.533 8.316 1.00 97.12 195 GLU A N 1
ATOM 1511 C CA . GLU A 1 195 ? -6.338 3.621 7.415 1.00 97.12 195 GLU A CA 1
ATOM 1512 C C . GLU A 1 195 ? -5.294 3.768 6.317 1.00 97.12 195 GLU A C 1
ATOM 1514 O O . GLU A 1 195 ? -4.093 3.824 6.588 1.00 97.12 195 GLU A O 1
ATOM 1519 N N . VAL A 1 196 ? -5.756 3.857 5.074 1.00 97.56 196 VAL A N 1
ATOM 1520 C CA . VAL A 1 196 ? -4.910 3.942 3.887 1.00 97.56 196 VAL A CA 1
ATOM 1521 C C . VAL A 1 196 ? -5.415 5.069 2.994 1.00 97.56 196 VAL A C 1
ATOM 1523 O O . VAL A 1 196 ? -6.550 5.053 2.522 1.00 97.56 196 VAL A O 1
ATOM 1526 N N . ILE A 1 197 ? -4.544 6.034 2.721 1.00 96.44 197 ILE A N 1
ATOM 1527 C CA . ILE A 1 197 ? -4.732 7.085 1.718 1.00 96.44 197 ILE A CA 1
ATOM 1528 C C . ILE A 1 197 ? -3.504 7.066 0.820 1.00 96.44 197 ILE A C 1
ATOM 1530 O O . ILE A 1 197 ? -2.384 7.014 1.316 1.00 96.44 197 ILE A O 1
ATOM 1534 N N . GLY A 1 198 ? -3.676 7.129 -0.494 1.00 93.50 198 GLY A N 1
ATOM 1535 C CA . GLY A 1 198 ? -2.537 7.254 -1.396 1.00 93.50 198 GLY A CA 1
ATOM 1536 C C . GLY A 1 198 ? -2.851 6.906 -2.835 1.00 93.50 198 GLY A C 1
ATOM 1537 O O . GLY A 1 198 ? -4.000 6.648 -3.195 1.00 93.50 198 GLY A O 1
ATOM 1538 N N . GLN A 1 199 ? -1.812 6.915 -3.658 1.00 92.06 199 GLN A N 1
ATOM 1539 C CA . GLN A 1 199 ? -1.869 6.482 -5.048 1.00 92.06 199 GLN A CA 1
ATOM 1540 C C . GLN A 1 199 ? -0.919 5.304 -5.242 1.00 92.06 199 GLN A C 1
ATOM 1542 O O . GLN A 1 199 ? 0.246 5.369 -4.852 1.00 92.06 199 GLN A O 1
ATOM 1547 N N . PHE A 1 200 ? -1.412 4.227 -5.841 1.00 92.75 200 PHE A N 1
ATOM 1548 C CA . PHE A 1 200 ? -0.663 2.995 -6.047 1.00 92.75 200 PHE A CA 1
ATOM 1549 C C . PHE A 1 200 ? -0.335 2.830 -7.515 1.00 92.75 200 PHE A C 1
ATOM 1551 O O . PHE A 1 200 ? -1.163 3.113 -8.380 1.00 92.75 200 PHE A O 1
ATOM 1558 N N . TYR A 1 201 ? 0.888 2.392 -7.769 1.00 87.75 201 TYR A N 1
ATOM 1559 C CA . TYR A 1 201 ? 1.403 2.140 -9.098 1.00 87.75 201 TYR A CA 1
ATOM 1560 C C . TYR A 1 201 ? 1.318 0.642 -9.395 1.00 87.75 201 TYR A C 1
ATOM 1562 O O . TYR A 1 201 ? 1.886 -0.165 -8.659 1.00 87.75 201 TYR A O 1
ATOM 1570 N N . LEU A 1 202 ? 0.644 0.289 -10.486 1.00 83.81 202 LEU A N 1
ATOM 1571 C CA . LEU A 1 202 ? 0.642 -1.055 -11.056 1.00 83.81 202 LEU A CA 1
ATOM 1572 C C . LEU A 1 202 ? 1.482 -1.055 -12.332 1.00 83.81 202 LEU A C 1
ATOM 1574 O O . LEU A 1 202 ? 1.274 -0.230 -13.223 1.00 83.81 202 LEU A O 1
ATOM 1578 N N . SER A 1 203 ? 2.437 -1.980 -12.408 1.00 68.25 203 SER A N 1
ATOM 1579 C CA . SER A 1 203 ? 3.226 -2.220 -13.616 1.00 68.25 203 SER A CA 1
ATOM 1580 C C . SER A 1 203 ? 2.684 -3.478 -14.289 1.00 68.25 203 SER A C 1
ATOM 1582 O O . SER A 1 203 ? 3.100 -4.571 -13.924 1.00 68.25 203 SER A O 1
ATOM 1584 N N . GLY A 1 204 ? 1.759 -3.305 -15.234 1.00 61.66 204 GLY A N 1
ATOM 1585 C CA . GLY A 1 204 ? 1.270 -4.380 -16.102 1.00 61.66 204 GLY A CA 1
ATOM 1586 C C . GLY A 1 204 ? 1.962 -4.380 -17.470 1.00 61.66 204 GLY A C 1
ATOM 1587 O O . GLY A 1 204 ? 2.641 -3.413 -17.830 1.00 61.66 204 GLY A O 1
ATOM 1588 N N . ASP A 1 205 ? 1.748 -5.445 -18.246 1.00 49.47 205 ASP A N 1
ATOM 1589 C CA . ASP A 1 205 ? 2.402 -5.776 -19.531 1.00 49.47 205 ASP A CA 1
ATOM 1590 C C . ASP A 1 205 ? 2.125 -4.815 -20.719 1.00 49.47 205 ASP A C 1
ATOM 1592 O O . ASP A 1 205 ? 2.389 -5.146 -21.875 1.00 49.47 205 ASP A O 1
ATOM 1596 N N . GLY A 1 206 ? 1.645 -3.590 -20.485 1.00 50.69 206 GLY A N 1
ATOM 1597 C CA . GLY A 1 206 ? 1.461 -2.627 -21.580 1.00 50.69 206 GLY A CA 1
ATOM 1598 C C . GLY A 1 206 ? 1.019 -1.222 -21.183 1.00 50.69 206 GLY A C 1
ATOM 1599 O O . GLY A 1 206 ? 1.343 -0.268 -21.886 1.00 50.69 206 GLY A O 1
ATOM 1600 N N . GLU A 1 207 ? 0.349 -1.058 -20.040 1.00 58.00 207 GLU A N 1
ATOM 1601 C CA . GLU A 1 207 ? -0.046 0.252 -19.514 1.00 58.00 207 GLU A CA 1
ATOM 1602 C C . GLU A 1 207 ? 0.119 0.289 -17.995 1.00 58.00 207 GLU A C 1
ATOM 1604 O O . GLU A 1 207 ? -0.468 -0.509 -17.264 1.00 58.00 207 GLU A O 1
ATOM 1609 N N . SER A 1 208 ? 0.900 1.250 -17.503 1.00 60.50 208 SER A N 1
ATOM 1610 C CA . SER A 1 208 ? 0.944 1.554 -16.078 1.00 60.50 208 SER A CA 1
ATOM 1611 C C . SER A 1 208 ? -0.404 2.135 -15.644 1.00 60.50 208 SER A C 1
ATOM 1613 O O . SER A 1 208 ? -0.849 3.140 -16.203 1.00 60.50 208 SER A O 1
ATOM 1615 N N . SER A 1 209 ? -1.037 1.545 -14.631 1.00 73.06 209 SER A N 1
ATOM 1616 C CA . SER A 1 209 ? -2.309 2.032 -14.086 1.00 73.06 209 SER A CA 1
ATOM 1617 C C . SER A 1 209 ? -2.132 2.592 -12.672 1.00 73.06 209 SER A C 1
ATOM 1619 O O . SER A 1 209 ? -1.189 2.246 -11.952 1.00 73.06 209 SER A O 1
ATOM 1621 N N . VAL A 1 210 ? -3.015 3.522 -12.295 1.00 81.81 210 VAL A N 1
ATOM 1622 C CA . VAL A 1 210 ? -3.037 4.118 -10.953 1.00 81.81 210 VAL A CA 1
ATOM 1623 C C . VAL A 1 210 ? -4.328 3.749 -10.257 1.00 81.81 210 VAL A C 1
ATOM 1625 O O . VAL A 1 210 ? -5.414 4.005 -10.774 1.00 81.81 210 VAL A O 1
ATOM 1628 N N . ILE A 1 211 ? -4.195 3.228 -9.043 1.00 88.38 211 ILE A N 1
ATOM 1629 C CA . ILE A 1 211 ? -5.305 3.103 -8.102 1.00 88.38 211 ILE A CA 1
ATOM 1630 C C . ILE A 1 211 ? -5.185 4.249 -7.113 1.00 88.38 211 ILE A C 1
ATOM 1632 O O . ILE A 1 211 ? -4.117 4.470 -6.542 1.00 88.38 211 ILE A O 1
ATOM 1636 N N . SER A 1 212 ? -6.263 4.995 -6.899 1.00 91.12 212 SER A N 1
ATOM 1637 C CA . SER A 1 212 ? -6.239 6.163 -6.026 1.00 91.12 212 SER A CA 1
ATOM 1638 C C . SER A 1 212 ? -7.227 6.043 -4.882 1.00 91.12 212 SER A C 1
ATOM 1640 O O . SER A 1 212 ? -8.428 5.912 -5.096 1.00 91.12 212 SER A O 1
ATOM 1642 N N . PHE A 1 213 ? -6.697 6.178 -3.667 1.00 93.62 213 PHE A N 1
ATOM 1643 C CA . PHE A 1 213 ? -7.430 6.321 -2.410 1.00 93.62 213 PHE A CA 1
ATOM 1644 C C . PHE A 1 213 ? -7.394 7.772 -1.900 1.00 93.62 213 PHE A C 1
ATOM 1646 O O . PHE A 1 213 ? -7.505 8.020 -0.704 1.00 93.62 213 PHE A O 1
ATOM 1653 N N . MET A 1 214 ? -7.152 8.759 -2.770 1.00 90.06 214 MET A N 1
ATOM 1654 C CA . MET A 1 214 ? -7.009 10.160 -2.338 1.00 90.06 214 MET A CA 1
ATOM 1655 C C . MET A 1 214 ? -8.353 10.805 -1.974 1.00 90.06 214 MET A C 1
ATOM 1657 O O . MET A 1 214 ? -8.395 11.709 -1.142 1.00 90.06 214 MET A O 1
ATOM 1661 N N . ARG A 1 215 ? -9.445 10.370 -2.617 1.00 88.38 215 ARG A N 1
ATOM 1662 C CA . ARG A 1 215 ? -10.813 10.894 -2.455 1.00 88.38 215 ARG A CA 1
ATOM 1663 C C . ARG A 1 215 ? -11.829 9.788 -2.765 1.00 88.38 215 ARG A C 1
ATOM 1665 O O . ARG A 1 215 ? -12.471 9.813 -3.810 1.00 88.38 215 ARG A O 1
ATOM 1672 N N . GLY A 1 216 ? -11.929 8.793 -1.891 1.00 90.38 216 GLY A N 1
ATOM 1673 C CA . GLY A 1 216 ? -12.626 7.536 -2.176 1.00 90.38 216 GLY A CA 1
ATOM 1674 C C . GLY A 1 216 ? -11.738 6.531 -2.908 1.00 90.38 216 GLY A C 1
ATOM 1675 O O . GLY A 1 216 ? -10.547 6.778 -3.093 1.00 90.38 216 GLY A O 1
ATOM 1676 N N . LEU A 1 217 ? -12.319 5.405 -3.315 1.00 93.31 217 LEU A N 1
ATOM 1677 C CA . LEU A 1 217 ? -11.656 4.348 -4.080 1.00 93.31 217 LEU A CA 1
ATOM 1678 C C . LEU A 1 217 ? -11.829 4.613 -5.574 1.00 93.31 217 LEU A C 1
ATOM 1680 O O . LEU A 1 217 ? -12.958 4.739 -6.034 1.00 93.31 217 LEU A O 1
ATOM 1684 N N . ASN A 1 218 ? -10.739 4.672 -6.334 1.00 92.62 218 ASN A N 1
ATOM 1685 C CA . ASN A 1 218 ? -10.780 4.850 -7.786 1.00 92.62 218 ASN A CA 1
ATOM 1686 C C . ASN A 1 218 ? -9.798 3.888 -8.458 1.00 92.62 218 ASN A C 1
ATOM 1688 O O . ASN A 1 218 ? -8.616 3.881 -8.107 1.00 92.62 218 ASN A O 1
ATOM 1692 N N . TRP A 1 219 ? -10.276 3.113 -9.427 1.00 91.00 219 TRP A N 1
ATOM 1693 C CA . TRP A 1 219 ? -9.480 2.208 -10.258 1.00 91.00 219 TRP A CA 1
ATOM 1694 C C . TRP A 1 219 ? -10.063 2.157 -11.679 1.00 91.00 219 TRP A C 1
ATOM 1696 O O . TRP A 1 219 ? -11.118 2.727 -11.943 1.00 91.00 219 TRP A O 1
ATOM 1706 N N . ARG A 1 220 ? -9.385 1.482 -12.619 1.00 84.88 220 ARG A N 1
ATOM 1707 C CA . ARG A 1 220 ? -9.797 1.429 -14.039 1.00 84.88 220 ARG A CA 1
ATOM 1708 C C . ARG A 1 220 ? -11.226 0.897 -14.241 1.00 84.88 220 ARG A C 1
ATOM 1710 O O . ARG A 1 220 ? -11.879 1.305 -15.194 1.00 84.88 220 ARG A O 1
ATOM 1717 N N . GLY A 1 221 ? -11.691 0.01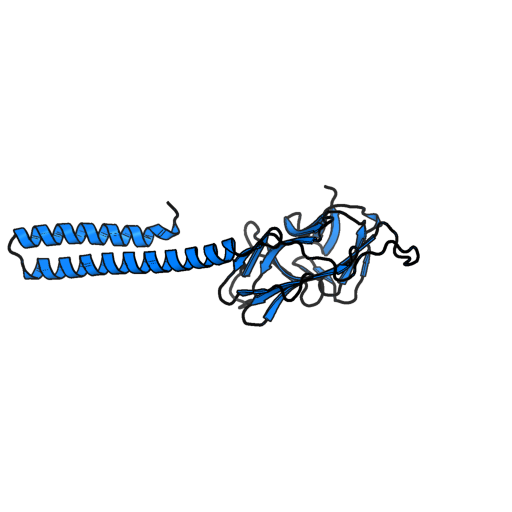2 -13.357 1.00 84.69 221 GLY A N 1
ATOM 1718 C CA . GLY A 1 221 ? -13.003 -0.630 -13.441 1.00 84.69 221 GLY A CA 1
ATOM 1719 C C . GLY A 1 221 ? -14.118 0.031 -12.635 1.00 84.69 221 GLY A C 1
ATOM 1720 O O . GLY A 1 221 ? -15.273 -0.354 -12.789 1.00 84.69 221 GLY A O 1
ATOM 1721 N N . GLY A 1 222 ? -13.820 1.013 -11.778 1.00 89.81 222 GLY A N 1
ATOM 1722 C CA . GLY A 1 222 ? -14.849 1.583 -10.915 1.00 89.81 222 GLY A CA 1
ATOM 1723 C C . GLY A 1 222 ? -14.395 2.697 -9.979 1.00 89.81 222 GLY A C 1
ATOM 1724 O O . GLY A 1 222 ? -13.208 2.979 -9.795 1.00 89.81 222 GLY A O 1
ATOM 1725 N N . THR A 1 223 ? -15.396 3.324 -9.365 1.00 93.62 223 THR A N 1
ATOM 1726 C CA . THR A 1 223 ? -15.231 4.368 -8.357 1.00 93.62 223 THR A CA 1
ATOM 1727 C C . THR A 1 223 ? -16.215 4.135 -7.218 1.00 93.62 223 THR A C 1
ATOM 1729 O O . THR A 1 223 ? -17.400 3.908 -7.451 1.00 93.62 223 THR A O 1
ATOM 1732 N N . VAL A 1 224 ? -15.739 4.264 -5.980 1.00 94.62 224 VAL A N 1
ATOM 1733 C CA . VAL A 1 224 ? -16.580 4.316 -4.781 1.00 94.62 224 VAL A CA 1
ATOM 1734 C C . VAL A 1 224 ? -16.291 5.623 -4.040 1.00 94.62 224 VAL A C 1
ATOM 1736 O O . VAL A 1 224 ? -15.151 5.842 -3.615 1.00 94.62 224 VAL A O 1
ATOM 1739 N N . PRO A 1 225 ? -17.288 6.511 -3.876 1.00 94.19 225 PRO A N 1
ATOM 1740 C CA . PRO A 1 225 ? -17.083 7.791 -3.211 1.00 94.19 225 PRO A CA 1
ATOM 1741 C C . PRO A 1 225 ? -16.784 7.611 -1.712 1.00 94.19 225 PRO A C 1
ATOM 1743 O O . PRO A 1 225 ? -17.209 6.624 -1.104 1.00 94.19 225 PRO A O 1
ATOM 1746 N N . PRO A 1 226 ? -16.060 8.558 -1.088 1.00 93.56 226 PRO A N 1
ATOM 1747 C CA . PRO A 1 226 ? -15.775 8.510 0.344 1.00 93.56 226 PRO A CA 1
ATOM 1748 C C . PRO A 1 226 ? -17.069 8.541 1.173 1.00 93.56 226 PRO A C 1
ATOM 1750 O O . PRO A 1 226 ? -18.065 9.131 0.763 1.00 93.56 226 PRO A O 1
ATOM 1753 N N . GLY A 1 227 ? -17.046 7.924 2.357 1.00 91.06 227 GLY A N 1
ATOM 1754 C CA . GLY A 1 227 ? -18.205 7.810 3.251 1.00 91.06 227 GLY A CA 1
ATOM 1755 C C . GLY A 1 227 ? -19.058 6.557 3.027 1.00 91.06 227 GLY A C 1
ATOM 1756 O O . GLY A 1 227 ? -19.890 6.237 3.872 1.00 91.06 227 GLY A O 1
ATOM 1757 N N . MET A 1 228 ? -18.825 5.815 1.941 1.00 94.25 228 MET A N 1
ATOM 1758 C CA . MET A 1 228 ? -19.506 4.546 1.671 1.00 94.25 228 MET A CA 1
ATOM 1759 C C . MET A 1 228 ? -18.932 3.391 2.504 1.00 94.25 228 MET A C 1
ATOM 1761 O O . MET A 1 228 ? -17.764 3.406 2.907 1.00 94.25 228 MET A O 1
ATOM 1765 N N . GLY A 1 229 ? -19.761 2.370 2.734 1.00 93.19 229 GLY A N 1
ATOM 1766 C CA . GLY A 1 229 ? -19.386 1.119 3.389 1.00 93.19 229 GLY A CA 1
ATOM 1767 C C . GLY A 1 229 ? -19.528 -0.075 2.448 1.00 93.19 229 GLY A C 1
ATOM 1768 O O . GLY A 1 229 ? -20.512 -0.171 1.721 1.00 93.19 229 GLY A O 1
ATOM 1769 N N . ILE A 1 230 ? -18.558 -0.984 2.478 1.00 94.19 230 ILE A N 1
ATOM 1770 C CA . ILE A 1 230 ? -18.566 -2.260 1.761 1.00 94.19 230 ILE A CA 1
ATOM 1771 C C . ILE A 1 230 ? -18.356 -3.356 2.801 1.00 94.19 230 ILE A C 1
ATOM 1773 O O . ILE A 1 230 ? -17.386 -3.306 3.557 1.00 94.19 230 ILE A O 1
ATOM 1777 N N . ASP A 1 231 ? -19.247 -4.340 2.845 1.00 93.75 231 ASP A N 1
ATOM 1778 C CA . ASP A 1 231 ? -19.132 -5.482 3.750 1.00 93.75 231 ASP A CA 1
ATOM 1779 C C . ASP A 1 231 ? -18.825 -6.757 2.963 1.00 93.75 231 ASP A C 1
ATOM 1781 O O . ASP A 1 231 ? -19.657 -7.258 2.209 1.00 93.75 231 ASP A O 1
ATOM 1785 N N . LEU A 1 232 ? -17.612 -7.275 3.144 1.00 93.81 232 LEU A N 1
ATOM 1786 C CA . LEU A 1 232 ? -17.123 -8.502 2.518 1.00 93.81 232 LEU A CA 1
ATOM 1787 C C . LEU A 1 232 ? -16.998 -9.650 3.531 1.00 93.81 232 LEU A C 1
ATOM 1789 O O . LEU A 1 232 ? -16.448 -10.699 3.201 1.00 93.81 232 LEU A O 1
ATOM 1793 N N . ARG A 1 233 ? -17.495 -9.498 4.769 1.00 92.38 233 ARG A N 1
ATOM 1794 C CA . ARG A 1 233 ? -17.324 -10.507 5.835 1.00 92.38 233 ARG A CA 1
ATOM 1795 C C . ARG A 1 233 ? -17.888 -11.878 5.459 1.00 92.38 233 ARG A C 1
ATOM 1797 O O . ARG A 1 233 ? -17.326 -12.894 5.858 1.00 92.38 233 ARG A O 1
ATOM 1804 N N . LEU A 1 234 ? -18.963 -11.915 4.672 1.00 89.62 234 LEU A N 1
ATOM 1805 C CA . LEU A 1 234 ? -19.578 -13.163 4.204 1.00 89.62 234 LEU A CA 1
ATOM 1806 C C . LEU A 1 234 ? -18.736 -13.899 3.151 1.00 89.62 234 LEU A C 1
ATOM 1808 O O . LEU A 1 234 ? -18.909 -15.100 2.980 1.00 89.62 234 LEU A O 1
ATOM 1812 N N . GLN A 1 235 ? -17.810 -13.209 2.477 1.00 90.50 235 GLN A N 1
ATOM 1813 C CA . GLN A 1 235 ? -16.919 -13.808 1.477 1.00 90.50 235 GLN A CA 1
ATOM 1814 C C . GLN A 1 235 ? -15.665 -14.446 2.106 1.00 90.50 235 GLN A C 1
ATOM 1816 O O . GLN A 1 235 ? -14.899 -15.127 1.431 1.00 90.50 235 GLN A O 1
ATOM 1821 N N . GLY A 1 236 ? -15.458 -14.268 3.415 1.00 85.88 236 GLY A N 1
ATOM 1822 C CA . GLY A 1 236 ? -14.401 -14.940 4.164 1.00 85.88 236 GLY A CA 1
ATOM 1823 C C . GLY A 1 236 ? -13.066 -14.195 4.169 1.00 85.88 236 GLY A C 1
ATOM 1824 O O . GLY A 1 236 ? -13.007 -12.988 4.404 1.00 85.88 236 GLY A O 1
ATOM 1825 N N . LYS A 1 237 ? -11.970 -14.945 4.011 1.00 87.00 237 LYS A N 1
ATOM 1826 C CA . LYS A 1 237 ? -10.588 -14.440 4.061 1.00 87.00 237 LYS A CA 1
ATOM 1827 C C . LYS A 1 237 ? -9.903 -14.686 2.729 1.00 87.00 237 LYS A C 1
ATOM 1829 O O . LYS A 1 237 ? -10.109 -15.725 2.113 1.00 87.00 237 LYS A O 1
ATOM 1834 N N . GLY A 1 238 ? -9.005 -13.788 2.352 1.00 86.50 238 GLY A N 1
ATOM 1835 C CA . GLY A 1 238 ? -8.246 -13.943 1.124 1.00 86.50 238 GLY A CA 1
ATOM 1836 C C . GLY A 1 238 ? -7.700 -12.621 0.627 1.00 86.50 238 GLY A C 1
ATOM 1837 O O . GLY A 1 238 ? -7.381 -11.725 1.413 1.00 86.50 238 GLY A O 1
ATOM 1838 N N . LYS A 1 239 ? -7.575 -12.531 -0.689 1.00 94.00 239 LYS A N 1
ATOM 1839 C CA . LYS A 1 239 ? -7.145 -11.328 -1.386 1.00 94.00 239 LYS A CA 1
ATOM 1840 C C . LYS A 1 239 ? -8.366 -10.498 -1.771 1.00 94.00 239 LYS A C 1
ATOM 1842 O O . LYS A 1 239 ? -9.298 -11.045 -2.341 1.00 94.00 239 LYS A O 1
ATOM 1847 N N . ILE A 1 240 ? -8.359 -9.208 -1.452 1.00 95.50 240 ILE A N 1
ATOM 1848 C CA . ILE A 1 240 ? -9.418 -8.272 -1.839 1.00 95.50 240 ILE A CA 1
ATOM 1849 C C . ILE A 1 240 ? -9.096 -7.796 -3.253 1.00 95.50 240 ILE A C 1
ATOM 1851 O O . ILE A 1 240 ? -8.136 -7.047 -3.445 1.00 95.50 240 ILE A O 1
ATOM 1855 N N . ASP A 1 241 ? -9.866 -8.258 -4.225 1.00 94.50 241 ASP A N 1
ATOM 1856 C CA . ASP A 1 241 ? -9.672 -7.948 -5.634 1.00 94.50 241 ASP A CA 1
ATOM 1857 C C . ASP A 1 241 ? -10.679 -6.894 -6.104 1.00 94.50 241 ASP A C 1
ATOM 1859 O O . ASP A 1 241 ? -11.868 -6.967 -5.789 1.00 94.50 241 ASP A O 1
ATOM 1863 N N . PHE A 1 242 ? -10.169 -5.894 -6.820 1.00 93.06 242 PHE A N 1
ATOM 1864 C CA . PHE A 1 242 ? -10.920 -4.824 -7.465 1.00 93.06 242 PHE A CA 1
ATOM 1865 C C . PHE A 1 242 ? -10.894 -5.083 -8.973 1.00 93.06 242 PHE A C 1
ATOM 1867 O O . PHE A 1 242 ? -9.941 -4.715 -9.659 1.00 93.06 242 PHE A O 1
ATOM 1874 N N . GLU A 1 243 ? -11.925 -5.731 -9.495 1.00 90.69 243 GLU A N 1
ATOM 1875 C CA . GLU A 1 243 ? -11.960 -6.159 -10.893 1.00 90.69 243 GLU A CA 1
ATOM 1876 C C . GLU A 1 243 ? -12.169 -4.994 -11.864 1.00 90.69 243 GLU A C 1
ATOM 1878 O O . GLU A 1 243 ? -12.795 -3.972 -11.547 1.00 90.69 243 GLU A O 1
ATOM 1883 N N . HIS A 1 244 ? -11.720 -5.177 -13.107 1.00 86.75 244 HIS A N 1
ATOM 1884 C CA . HIS A 1 244 ? -11.962 -4.235 -14.200 1.00 86.75 244 HIS A CA 1
ATOM 1885 C C . HIS A 1 244 ? -13.453 -3.984 -14.514 1.00 86.75 244 HIS A C 1
ATOM 1887 O O . HIS A 1 244 ? -13.772 -3.019 -15.205 1.00 86.75 244 HIS A O 1
ATOM 1893 N N . ASN A 1 245 ? -14.370 -4.851 -14.071 1.00 86.75 245 ASN A N 1
ATOM 1894 C CA . ASN A 1 245 ? -15.820 -4.707 -14.268 1.00 86.75 245 ASN A CA 1
ATOM 1895 C C . ASN A 1 245 ? -16.508 -3.911 -13.136 1.00 86.75 245 ASN A C 1
ATOM 1897 O O . ASN A 1 245 ? -17.721 -3.714 -13.182 1.00 86.75 245 ASN A O 1
ATOM 1901 N N . GLY A 1 246 ? -15.748 -3.476 -12.125 1.00 88.25 246 GLY A N 1
ATOM 1902 C CA . GLY A 1 246 ? -16.259 -2.729 -10.977 1.00 88.25 246 GLY A CA 1
ATOM 1903 C C . GLY A 1 246 ? -16.627 -3.589 -9.763 1.00 88.25 246 GLY A C 1
ATOM 1904 O O . GLY A 1 246 ? -16.988 -3.034 -8.723 1.00 88.25 246 GLY A O 1
ATOM 1905 N N . LEU A 1 247 ? -16.524 -4.919 -9.858 1.00 91.75 247 LEU A N 1
ATOM 1906 C CA . LEU A 1 247 ? -16.752 -5.830 -8.741 1.00 91.75 247 LEU A CA 1
ATOM 1907 C C . LEU A 1 247 ? -15.615 -5.730 -7.716 1.00 91.75 247 LEU A C 1
ATOM 1909 O O . LEU A 1 247 ? -14.440 -5.606 -8.060 1.00 91.75 247 LEU A O 1
ATOM 1913 N N . ILE A 1 248 ? -15.985 -5.812 -6.439 1.00 93.69 248 ILE A N 1
ATOM 1914 C CA . ILE A 1 248 ? -15.047 -5.942 -5.327 1.00 93.69 248 ILE A CA 1
ATOM 1915 C C . ILE A 1 248 ? -15.360 -7.258 -4.628 1.00 93.69 248 ILE A C 1
ATOM 1917 O O . ILE A 1 248 ? -16.472 -7.441 -4.125 1.00 93.69 248 ILE A O 1
ATOM 1921 N N . GLN A 1 249 ? -14.388 -8.166 -4.591 1.00 94.19 249 GLN A N 1
ATOM 1922 C CA . GLN A 1 249 ? -14.578 -9.485 -3.997 1.00 94.19 249 GLN A CA 1
ATOM 1923 C C . GLN A 1 249 ? -13.348 -10.003 -3.253 1.00 94.19 249 GLN A C 1
ATOM 1925 O O . GLN A 1 249 ? -12.246 -9.474 -3.377 1.00 94.19 249 GLN A O 1
ATOM 1930 N N . ILE A 1 250 ? -13.543 -11.047 -2.453 1.00 93.50 250 ILE A N 1
ATOM 1931 C CA . ILE A 1 250 ? -12.479 -11.811 -1.815 1.00 93.50 250 ILE A CA 1
ATOM 1932 C C . ILE A 1 250 ? -12.192 -13.047 -2.663 1.00 93.50 250 ILE A C 1
ATOM 1934 O O . ILE A 1 250 ? -13.008 -13.961 -2.753 1.00 93.50 250 ILE A O 1
ATOM 1938 N N . LEU A 1 251 ? -10.992 -13.092 -3.234 1.00 89.94 251 LEU A N 1
ATOM 1939 C CA . LEU A 1 251 ? -10.456 -14.276 -3.887 1.00 89.94 251 LEU A CA 1
ATOM 1940 C C . LEU A 1 251 ? -9.821 -15.205 -2.838 1.00 89.94 251 LEU A C 1
ATOM 1942 O O . LEU A 1 251 ? -9.012 -14.733 -2.022 1.00 89.94 251 LEU A O 1
ATOM 1946 N N . PRO A 1 252 ? -10.146 -16.512 -2.846 1.00 79.88 252 PRO A N 1
ATOM 1947 C CA . PRO A 1 252 ? -9.475 -17.488 -1.996 1.00 79.88 252 PRO A CA 1
ATOM 1948 C C . PRO A 1 252 ? -7.976 -17.558 -2.327 1.00 79.88 252 PRO A C 1
ATOM 1950 O O . PRO A 1 252 ? -7.553 -17.232 -3.436 1.00 79.88 252 PRO A O 1
ATOM 1953 N N . LYS A 1 253 ? -7.174 -17.918 -1.320 1.00 62.75 253 LYS A N 1
ATOM 1954 C CA . LYS A 1 253 ? -5.717 -18.065 -1.456 1.00 62.75 253 LYS A CA 1
ATOM 1955 C C . LYS A 1 253 ? -5.333 -19.205 -2.387 1.00 62.75 253 LYS A C 1
ATOM 1957 O O . LYS A 1 253 ? -6.003 -20.257 -2.311 1.00 62.75 253 LYS A O 1
#

Solvent-accessible surface area (backbone atoms only — not comparable to full-atom values): 13236 Å² total; per-residue (Å²): 130,68,78,86,51,52,66,40,51,51,35,36,52,51,12,52,55,34,36,54,51,14,53,54,31,42,77,68,70,37,56,76,61,15,54,55,32,38,54,51,14,53,50,31,37,49,51,22,52,53,50,51,50,52,54,48,47,60,50,49,53,56,48,53,60,54,75,71,57,72,86,53,54,29,31,46,71,43,81,86,68,97,63,99,74,71,94,61,64,93,56,51,25,38,40,31,38,17,52,21,39,37,35,31,35,58,63,56,54,45,38,36,21,46,74,83,46,76,40,38,36,41,39,53,48,98,79,23,39,32,40,30,35,32,28,26,43,91,64,71,54,97,87,52,76,66,40,76,27,32,33,35,52,54,65,39,72,81,42,64,36,91,61,42,45,82,43,63,93,49,66,26,34,47,35,32,27,45,77,88,39,81,37,32,40,39,36,32,52,30,94,48,32,41,37,39,34,27,30,29,33,42,87,54,101,83,59,58,46,65,39,35,19,76,77,2,39,36,44,96,24,42,74,45,61,51,75,41,76,46,81,43,48,89,62,43,63,41,32,43,30,43,31,68,84,47,52,75,49,55,42,74,126

Radius of gyration: 26.11 Å; Cα contacts (8 Å, |Δi|>4): 516; chains: 1; bounding box: 77×38×63 Å

Mean predicted aligned error: 13.23 Å

Foldseek 3Di:
DPPVLVVLVVLLVVLVVLLVVLVVCVVVVVPVSSVVSPVSSVVSNVVSVVVVVVVVVVVVVLVVLVVPDDLAAQAAPDDDDVDPPDPDDPQWAWEQQLQETEIAGDDQKEFEEEPPHTAWIWGHDPRHIFIWHFAWDPDPPVVDATDGQWTGGRNRTNDHDPQWDWDDPDSFWTFIDRVNHTQWIWGNHDSRYIYIFHWGWDDDPPGIWIWGSNAATDGQQDGDGHPHYHYAHVLHDAYFYQYNVRDTHHDHD

pLDDT: mean 81.47, std 14.58, range [41.91, 97.56]

Sequence (253 aa):
MNPEFLPEFALLIAGVLLGGVAINRLASRRWSSAAKLAAASLALIAVAFLGGKYVHWKYSESWRLRQTMKRHTIEPSIRYQPDGKDSEAPNAMSLLLGGVRVQVVASDRFVLSVDNEPFLTLDSLTSGLLVSCDVAGSHSVPIRAPRLAARIRQNVVWYSGPGVSPMRPDRHTILVRESGKDILRIHYADPRRIEVIGQFYLSGDGESSVISFMRGLNWRGGTVPPGMGIDLRLQGKGKIDFEHNGLIQILPK